Protein AF-A0AAD8YGK0-F1 (afdb_monomer_lite)

pLDDT: mean 74.52, std 18.65, range [34.25, 95.25]

Sequence (185 aa):
MTKRKKHFRHFSLPANAKEDGDISLVTDATDALSSLIENWERATVDCTYADVPRELLETKNKEKLLEKASEFALFDKSTSVVSCKRTNRVVRDYIGVTGKGPLVNLEKKLLKKVCEQVDPDNLDDYFSAVETFSQEMAKANSLSYTAGTADFDSVNNFAKGEASVNEGDSNLEQARRAIEEAIKP

Foldseek 3Di:
DDDDDDDDDDDDDPPDPCLCPLVVLVVVLLVLLVVCLVCVCVLFKDKDQDDDDVVCVDPVNVVVVVVCCVVDPPPPPVPGFIWMATALVSVCQSLCVVVHHSNNCNLVSLVPPVLVVDDPVCNVVSVVLSVLLVVLSVLLNVLSVCLHPPNCRRVDIDGPPDDRPPVPDHSNVVSSVSSVRSSDD

Radius of gyration: 27.08 Å; chains: 1; bounding box: 73×36×100 Å

Organism: NCBI:txid267567

Secondary structure (DSSP, 8-state):
----------------SSSHHHHHHHHHHHHHHHHHHHTHHHHHEEEEEE-S-TTTTSGGGHHHHHHHHHHS-TT-TTTSEEEEEE--HHHHHHTTTTS-STTTTHHHHIIIIIGGGS-GGGHHHHHHHHHHHHHHHHHHHHHHHHHHHT-GGGTS-EETTPPPTTTTT-HHHHHHHHHHHHT--

Structure (mmCIF, N/CA/C/O backbone):
data_AF-A0AAD8YGK0-F1
#
_entry.id   AF-A0AAD8YGK0-F1
#
loop_
_atom_site.group_PDB
_atom_site.id
_atom_site.type_symbol
_atom_site.label_atom_id
_atom_site.label_alt_id
_atom_site.label_comp_id
_atom_site.label_asym_id
_atom_site.label_entity_id
_atom_site.label_seq_id
_atom_site.pdbx_PDB_ins_code
_atom_site.Cartn_x
_atom_site.Cartn_y
_atom_site.Cartn_z
_atom_site.occupancy
_atom_site.B_iso_or_equiv
_atom_site.auth_seq_id
_atom_site.auth_comp_id
_atom_site.auth_asym_id
_atom_site.auth_atom_id
_atom_site.pdbx_PDB_model_num
ATOM 1 N N . MET A 1 1 ? -39.479 -19.078 57.074 1.00 36.69 1 MET A N 1
ATOM 2 C CA . MET A 1 1 ? -38.386 -19.751 57.817 1.00 36.69 1 MET A CA 1
ATOM 3 C C . MET A 1 1 ? -37.680 -20.677 56.822 1.00 36.69 1 MET A C 1
ATOM 5 O O . MET A 1 1 ? -38.376 -21.495 56.262 1.00 36.69 1 MET A O 1
ATOM 9 N N . THR A 1 2 ? -36.400 -20.610 56.439 1.00 38.22 2 THR A N 1
ATOM 10 C CA . THR A 1 2 ? -35.211 -19.975 57.019 1.00 38.22 2 THR A CA 1
ATOM 11 C C . THR A 1 2 ? -34.040 -20.074 56.008 1.00 38.22 2 THR A C 1
ATOM 13 O O . THR A 1 2 ? -33.791 -21.143 55.472 1.00 38.22 2 THR A O 1
ATOM 16 N N . LYS A 1 3 ? -33.304 -18.960 55.849 1.00 39.84 3 LYS A N 1
ATOM 17 C CA . LYS A 1 3 ? -31.870 -18.776 55.495 1.00 39.84 3 LYS A CA 1
ATOM 18 C C . LYS A 1 3 ? -31.303 -19.050 54.080 1.00 39.84 3 LYS A C 1
ATOM 20 O O . LYS A 1 3 ? -31.083 -20.171 53.644 1.00 39.84 3 LYS A O 1
ATOM 25 N N . ARG A 1 4 ? -30.845 -17.923 53.508 1.00 46.34 4 ARG A N 1
ATOM 26 C CA . ARG A 1 4 ? -29.725 -17.707 52.570 1.00 46.34 4 ARG A CA 1
ATOM 27 C C . ARG A 1 4 ? -28.480 -18.556 52.882 1.00 46.34 4 ARG A C 1
ATOM 29 O O . ARG A 1 4 ? -28.053 -18.581 54.035 1.00 46.34 4 ARG A O 1
ATOM 36 N N . LYS A 1 5 ? -27.769 -18.996 51.837 1.00 41.06 5 LYS A N 1
ATOM 37 C CA . LYS A 1 5 ? -26.293 -18.978 51.787 1.00 41.06 5 LYS A CA 1
ATOM 38 C C . LYS A 1 5 ? -25.820 -18.577 50.387 1.00 41.06 5 LYS A C 1
ATOM 40 O O . LYS A 1 5 ? -26.029 -19.292 49.417 1.00 41.06 5 LYS A O 1
ATOM 45 N N . LYS A 1 6 ? -25.197 -17.398 50.322 1.00 49.28 6 LYS A N 1
ATOM 46 C CA . LYS A 1 6 ? -24.384 -16.919 49.202 1.00 49.28 6 LYS A CA 1
ATOM 47 C C . LYS A 1 6 ? -23.149 -17.818 49.100 1.00 49.28 6 LYS A C 1
ATOM 49 O O . LYS A 1 6 ? -22.424 -17.929 50.086 1.00 49.28 6 LYS A O 1
ATOM 54 N N . HIS A 1 7 ? -22.878 -18.378 47.926 1.00 38.91 7 HIS A N 1
ATOM 55 C CA . HIS A 1 7 ? -21.537 -18.827 47.565 1.00 38.91 7 HIS A CA 1
ATOM 56 C C . HIS A 1 7 ? -21.009 -17.937 46.441 1.00 38.91 7 HIS A C 1
ATOM 58 O O . HIS A 1 7 ? -21.181 -18.200 45.261 1.00 38.91 7 HIS A O 1
ATOM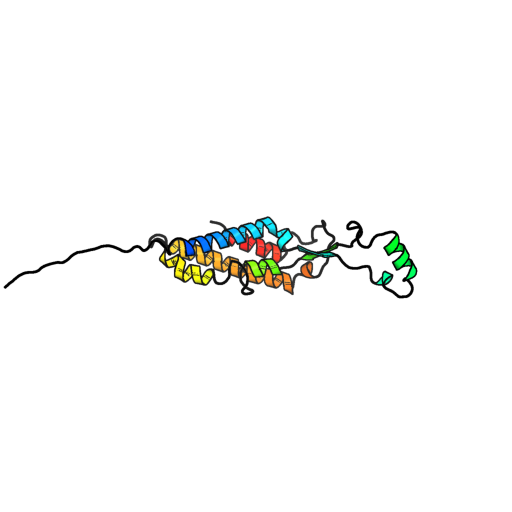 64 N N . PHE A 1 8 ? -20.378 -16.844 46.866 1.00 46.19 8 PHE A N 1
ATOM 65 C CA . PHE A 1 8 ? -19.299 -16.198 46.132 1.00 46.19 8 PHE A CA 1
ATOM 66 C C . PHE A 1 8 ? -18.108 -17.152 46.189 1.00 46.19 8 PHE A C 1
ATOM 68 O O . PHE A 1 8 ? -17.642 -17.399 47.303 1.00 46.19 8 PHE A O 1
ATOM 75 N N . ARG A 1 9 ? -17.625 -17.673 45.055 1.00 38.28 9 ARG A N 1
ATOM 76 C CA . ARG A 1 9 ? -16.231 -18.118 44.898 1.00 38.28 9 ARG A CA 1
ATOM 77 C C . ARG A 1 9 ? -15.779 -18.077 43.435 1.00 38.28 9 ARG A C 1
ATOM 79 O O . ARG A 1 9 ? -16.406 -18.672 42.571 1.00 38.28 9 ARG A O 1
ATOM 86 N N . HIS A 1 10 ? -14.627 -17.427 43.283 1.00 34.25 10 HIS A N 1
ATOM 87 C CA . HIS A 1 10 ? -13.626 -17.516 42.222 1.00 34.25 10 HIS A CA 1
ATOM 88 C C . HIS A 1 10 ? -13.890 -16.829 40.879 1.00 34.25 10 HIS A C 1
ATOM 90 O O . HIS A 1 10 ? -14.199 -17.443 39.867 1.00 34.25 10 HIS A O 1
ATOM 96 N N . PHE A 1 11 ? -13.574 -15.528 40.892 1.00 48.16 11 PHE A N 1
ATOM 97 C CA . PHE A 1 11 ? -12.623 -14.922 39.955 1.00 48.16 11 PHE A CA 1
ATOM 98 C C . PHE A 1 11 ? -11.533 -15.931 39.547 1.00 48.16 11 PHE A C 1
ATOM 100 O O . PHE A 1 11 ? -10.724 -16.342 40.382 1.00 48.16 11 PHE A O 1
ATOM 107 N N . SER A 1 12 ? -11.532 -16.328 38.279 1.00 42.41 12 SER A N 1
ATOM 108 C CA . SER A 1 12 ? -10.333 -16.723 37.541 1.00 42.41 12 SER A CA 1
ATOM 109 C C . SER A 1 12 ? -10.687 -16.756 36.055 1.00 42.41 12 SER A C 1
ATOM 111 O O . SER A 1 12 ? -11.228 -17.736 35.551 1.00 42.41 12 SER A O 1
ATOM 113 N N . LEU A 1 13 ? -10.424 -15.649 35.365 1.00 37.34 13 LEU A N 1
ATOM 114 C CA . LEU A 1 13 ? -10.230 -15.657 33.921 1.00 37.34 13 LEU A CA 1
ATOM 115 C C . LEU A 1 13 ? -8.729 -15.468 33.695 1.00 37.34 13 LEU A C 1
ATOM 117 O O . LEU A 1 13 ? -8.222 -14.390 34.002 1.00 37.34 13 LEU A O 1
ATOM 121 N N . PRO A 1 14 ? -7.992 -16.460 33.170 1.00 44.72 14 PRO A N 1
ATOM 122 C CA . PRO A 1 14 ? -6.763 -16.178 32.458 1.00 44.72 14 PRO A CA 1
ATOM 123 C C . PRO A 1 14 ? -7.168 -15.784 31.033 1.00 44.72 14 PRO A C 1
ATOM 125 O O . PRO A 1 14 ? -7.153 -16.600 30.115 1.00 44.72 14 PRO A O 1
ATOM 128 N N . ALA A 1 15 ? -7.610 -14.541 30.863 1.00 44.06 15 ALA A N 1
ATOM 129 C CA . ALA A 1 15 ? -7.837 -13.936 29.557 1.00 44.06 15 ALA A CA 1
ATOM 130 C C . ALA A 1 15 ? -6.694 -12.954 29.304 1.00 44.06 15 AL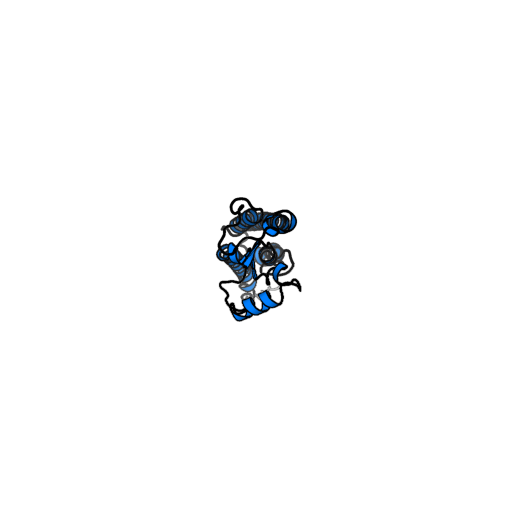A A C 1
ATOM 132 O O . ALA A 1 15 ? -6.871 -11.764 29.459 1.00 44.06 15 ALA A O 1
ATOM 133 N N . ASN A 1 16 ? -5.487 -13.459 29.046 1.00 44.75 16 ASN A N 1
ATOM 134 C CA . ASN A 1 16 ? -4.352 -12.596 28.695 1.00 44.75 16 ASN A CA 1
ATOM 135 C C . ASN A 1 16 ? -3.361 -13.312 27.757 1.00 44.75 16 ASN A C 1
ATOM 137 O O . ASN A 1 16 ? -2.151 -13.240 27.900 1.00 44.75 16 ASN A O 1
ATOM 141 N N . ALA A 1 17 ? -3.883 -14.127 26.836 1.00 41.19 17 ALA A N 1
ATOM 142 C CA . ALA A 1 17 ? -3.061 -14.842 25.849 1.00 41.19 17 ALA A CA 1
ATOM 143 C C . ALA A 1 17 ? -3.538 -14.639 24.400 1.00 41.19 17 ALA A C 1
ATOM 145 O O . ALA A 1 17 ? -2.953 -15.189 23.473 1.00 41.19 17 ALA A O 1
ATOM 146 N N . LYS A 1 18 ? -4.613 -13.865 24.198 1.00 46.22 18 LYS A N 1
ATOM 147 C CA . LYS A 1 18 ? -5.102 -13.437 22.875 1.00 46.22 18 LYS A CA 1
ATOM 148 C C . LYS A 1 18 ? -4.997 -11.923 22.654 1.00 46.22 18 LYS A C 1
ATOM 150 O O . LYS A 1 18 ? -5.264 -11.486 21.544 1.00 46.22 18 LYS A O 1
ATOM 155 N N . GLU A 1 19 ? -4.626 -11.168 23.688 1.00 51.81 19 GLU A N 1
ATOM 156 C CA . GLU A 1 19 ? -4.678 -9.698 23.717 1.00 51.81 19 GLU A CA 1
ATOM 157 C C . GLU A 1 19 ? -3.573 -9.051 22.861 1.00 51.81 19 GLU A C 1
ATOM 159 O O . GLU A 1 19 ? -3.837 -8.072 22.178 1.00 51.81 19 GLU A O 1
ATOM 164 N N . ASP A 1 20 ? -2.381 -9.651 22.764 1.00 56.03 20 ASP A N 1
ATOM 165 C CA . ASP A 1 20 ? -1.281 -9.074 21.966 1.00 56.03 20 ASP A CA 1
ATOM 166 C C . ASP A 1 20 ? -1.444 -9.247 20.447 1.00 56.03 20 ASP A C 1
ATOM 168 O O . ASP A 1 20 ? -0.985 -8.421 19.664 1.00 56.03 20 ASP A O 1
ATOM 172 N N . GLY A 1 21 ? -2.089 -10.330 20.004 1.00 64.56 21 GLY A N 1
ATOM 173 C CA . GLY A 1 21 ? -1.990 -10.770 18.609 1.00 64.56 21 GLY A CA 1
ATOM 174 C C . GLY A 1 21 ? -2.761 -9.917 17.600 1.00 64.56 21 GLY A C 1
ATOM 175 O O . GLY A 1 21 ? -2.424 -9.926 16.422 1.00 64.56 21 GLY A O 1
ATOM 176 N N . ASP A 1 22 ? -3.816 -9.216 18.021 1.00 77.31 22 ASP A N 1
ATOM 177 C CA . ASP A 1 22 ? -4.617 -8.383 17.113 1.00 77.31 22 ASP A CA 1
ATOM 178 C C . ASP A 1 22 ? -4.092 -6.939 17.044 1.00 77.31 22 ASP A C 1
ATOM 180 O O . ASP A 1 22 ? -4.135 -6.341 15.970 1.00 77.31 22 ASP A O 1
ATOM 184 N N . ILE A 1 23 ? -3.535 -6.408 18.138 1.00 79.88 23 ILE A N 1
ATOM 185 C CA . ILE A 1 23 ? -2.845 -5.109 18.144 1.00 79.88 23 ILE A CA 1
ATOM 186 C C . ILE A 1 23 ? -1.511 -5.225 17.405 1.00 79.88 23 ILE A C 1
ATOM 188 O O . ILE A 1 23 ? -1.217 -4.384 16.559 1.00 79.88 23 ILE A O 1
ATOM 192 N N . SER A 1 24 ? -0.754 -6.308 17.628 1.00 84.31 24 SER A N 1
ATOM 193 C CA . SER A 1 24 ? 0.491 -6.556 16.894 1.00 84.31 24 SER A CA 1
ATOM 194 C C . SER A 1 24 ? 0.258 -6.603 15.384 1.00 84.31 24 SER A C 1
ATOM 196 O O . SER A 1 24 ? 1.066 -6.081 14.634 1.00 84.31 24 SER A O 1
ATOM 198 N N . LEU A 1 25 ? -0.879 -7.141 14.925 1.00 84.25 25 LEU A N 1
ATOM 199 C CA . LEU A 1 25 ? -1.244 -7.149 13.504 1.00 84.25 25 LEU A CA 1
ATOM 200 C C . LEU A 1 25 ? -1.444 -5.746 12.917 1.00 84.25 25 LEU A C 1
ATOM 202 O O . LEU A 1 25 ? -1.180 -5.549 11.732 1.00 84.25 25 LEU A O 1
ATOM 206 N N . VAL A 1 26 ? -1.960 -4.798 13.704 1.00 84.38 26 VAL A N 1
ATOM 207 C CA . VAL A 1 26 ? -2.114 -3.403 13.267 1.00 84.38 26 VAL A CA 1
ATOM 208 C C . VAL A 1 26 ? -0.748 -2.734 13.214 1.00 84.38 26 VAL A C 1
ATOM 210 O O . VAL A 1 26 ? -0.428 -2.114 12.206 1.00 84.38 26 VAL A O 1
ATOM 213 N N . THR A 1 27 ? 0.078 -2.933 14.243 1.00 87.06 27 THR A N 1
ATOM 214 C CA . THR A 1 27 ? 1.457 -2.432 14.278 1.00 87.06 27 THR A CA 1
ATOM 215 C C . THR A 1 27 ? 2.271 -2.965 13.100 1.00 87.06 27 THR A C 1
ATOM 217 O O . THR A 1 27 ? 2.829 -2.176 12.347 1.00 87.06 27 THR A O 1
ATOM 220 N N . ASP A 1 28 ? 2.236 -4.277 12.851 1.00 89.44 28 ASP A N 1
ATOM 221 C CA . ASP A 1 28 ? 2.917 -4.924 11.725 1.00 89.44 28 ASP A CA 1
ATOM 222 C C . ASP A 1 28 ? 2.456 -4.350 10.374 1.00 89.44 28 ASP A C 1
ATOM 224 O O . ASP A 1 28 ? 3.249 -4.199 9.442 1.00 89.44 28 ASP A O 1
ATOM 228 N N . ALA A 1 29 ? 1.163 -4.034 10.240 1.00 89.38 29 ALA A N 1
ATOM 229 C CA . ALA A 1 29 ? 0.626 -3.435 9.024 1.00 89.38 29 ALA A CA 1
ATOM 230 C C . ALA A 1 29 ? 1.114 -1.991 8.832 1.00 89.38 29 ALA A C 1
ATOM 232 O O . ALA A 1 29 ? 1.510 -1.630 7.722 1.00 89.38 29 ALA A O 1
ATOM 233 N N . THR A 1 30 ? 1.133 -1.187 9.895 1.00 89.62 30 THR A N 1
ATOM 234 C CA . THR A 1 30 ? 1.663 0.183 9.874 1.00 89.62 30 THR A CA 1
ATOM 235 C C . THR A 1 30 ? 3.166 0.201 9.596 1.00 89.62 30 THR A C 1
ATOM 237 O O . THR A 1 30 ? 3.631 0.999 8.780 1.00 89.62 30 THR A O 1
ATOM 240 N N . ASP A 1 31 ? 3.926 -0.722 10.183 1.00 92.50 31 ASP A N 1
ATOM 241 C CA . ASP A 1 31 ? 5.362 -0.883 9.935 1.00 92.50 31 ASP A CA 1
ATOM 242 C C . ASP A 1 31 ? 5.631 -1.304 8.487 1.00 92.50 31 ASP A C 1
ATOM 244 O O . ASP A 1 31 ? 6.561 -0.809 7.840 1.00 92.50 31 ASP A O 1
ATOM 248 N N . ALA A 1 32 ? 4.788 -2.179 7.932 1.00 93.06 32 ALA A N 1
ATOM 249 C CA . ALA A 1 32 ? 4.884 -2.573 6.534 1.00 93.06 32 ALA A CA 1
ATOM 250 C C . ALA A 1 32 ? 4.574 -1.408 5.580 1.00 93.06 32 ALA A C 1
ATOM 252 O O . ALA A 1 32 ? 5.253 -1.268 4.560 1.00 93.06 32 ALA A O 1
ATOM 253 N N . LEU A 1 33 ? 3.591 -0.559 5.896 1.00 92.88 33 LEU A N 1
ATOM 254 C CA . LEU A 1 33 ? 3.313 0.653 5.120 1.00 92.88 33 LEU A CA 1
ATOM 255 C C . LEU A 1 33 ? 4.450 1.671 5.232 1.00 92.88 33 LEU A C 1
ATOM 257 O O . LEU A 1 33 ? 4.894 2.182 4.209 1.00 92.88 33 LEU A O 1
ATOM 261 N N . SER A 1 34 ? 4.988 1.900 6.429 1.00 93.69 34 SER A N 1
ATOM 262 C CA . SER A 1 34 ? 6.162 2.761 6.629 1.00 93.69 34 SER A CA 1
ATOM 263 C C . SER A 1 34 ? 7.357 2.260 5.812 1.00 93.69 34 SER A C 1
ATOM 265 O O . SER A 1 34 ? 7.960 3.016 5.054 1.00 93.69 34 SER A O 1
ATOM 267 N N . SER A 1 35 ? 7.616 0.949 5.850 1.00 93.69 35 SER A N 1
ATOM 268 C CA . SER A 1 35 ? 8.665 0.308 5.048 1.00 93.69 35 SER A CA 1
ATOM 269 C C . SER A 1 35 ? 8.443 0.484 3.542 1.00 93.69 35 SER A C 1
ATOM 271 O O . SER A 1 35 ? 9.409 0.647 2.793 1.00 93.69 35 SER A O 1
ATOM 273 N N . LEU A 1 36 ? 7.187 0.447 3.075 1.00 92.69 36 LEU A N 1
ATOM 274 C CA . LEU A 1 36 ? 6.844 0.718 1.678 1.00 92.69 36 LEU A CA 1
ATOM 275 C C . LEU A 1 36 ? 7.178 2.165 1.296 1.00 92.69 36 LEU A C 1
ATOM 277 O O . LEU A 1 36 ? 7.755 2.376 0.233 1.00 92.69 36 LEU A O 1
ATOM 281 N N . ILE A 1 37 ? 6.839 3.137 2.146 1.00 93.56 37 ILE A N 1
ATOM 282 C CA . ILE A 1 37 ? 7.120 4.561 1.911 1.00 93.56 37 ILE A CA 1
ATOM 283 C C . ILE A 1 37 ? 8.628 4.835 1.895 1.00 93.56 37 ILE A C 1
ATOM 285 O O . ILE A 1 37 ? 9.127 5.499 0.987 1.00 93.56 37 ILE A O 1
ATOM 289 N N . GLU A 1 38 ? 9.381 4.272 2.839 1.00 92.94 38 GLU A N 1
ATOM 290 C CA . GLU A 1 38 ? 10.842 4.414 2.891 1.00 92.94 38 GLU A CA 1
ATOM 291 C C . GLU A 1 38 ? 11.539 3.817 1.661 1.00 92.94 38 GLU A C 1
ATOM 293 O O . GLU A 1 38 ? 12.584 4.301 1.227 1.00 92.94 38 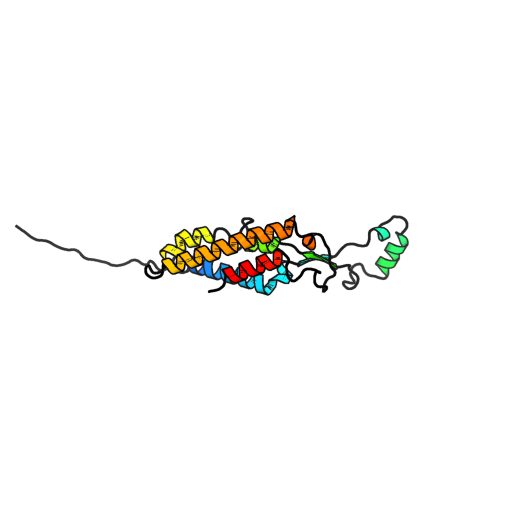GLU A O 1
ATOM 298 N N . ASN A 1 39 ? 10.950 2.773 1.072 1.00 91.62 39 ASN A N 1
ATOM 299 C CA . ASN A 1 39 ? 11.493 2.061 -0.084 1.00 91.62 39 ASN A CA 1
ATOM 300 C C . ASN A 1 39 ? 10.686 2.313 -1.365 1.00 91.62 39 ASN A C 1
ATOM 302 O O . ASN A 1 39 ? 10.725 1.491 -2.286 1.00 91.62 39 ASN A O 1
ATOM 306 N N . TRP A 1 40 ? 9.974 3.440 -1.436 1.00 89.88 40 TRP A N 1
ATOM 307 C CA . TRP A 1 40 ? 8.979 3.712 -2.473 1.00 89.88 40 TRP A CA 1
ATOM 308 C C . TRP A 1 40 ? 9.524 3.571 -3.895 1.00 89.88 40 TRP A C 1
ATOM 310 O O . TRP A 1 40 ? 8.969 2.824 -4.700 1.00 89.88 40 TRP A O 1
ATOM 320 N N . GLU A 1 41 ? 10.660 4.206 -4.190 1.00 86.06 41 GLU A N 1
ATOM 321 C CA . GLU A 1 41 ? 11.320 4.129 -5.502 1.00 86.06 41 GLU A CA 1
ATOM 322 C C . GLU A 1 41 ? 11.645 2.683 -5.886 1.00 86.06 41 GLU A C 1
ATOM 324 O O . GLU A 1 41 ? 11.346 2.217 -6.981 1.00 86.06 41 GLU A O 1
ATOM 329 N N . ARG A 1 42 ? 12.185 1.901 -4.948 1.00 85.69 42 ARG A N 1
ATOM 330 C CA . ARG A 1 42 ? 12.509 0.495 -5.204 1.00 85.69 42 ARG A CA 1
ATOM 331 C C . ARG A 1 42 ? 11.258 -0.366 -5.396 1.00 85.69 42 ARG A C 1
ATOM 333 O O . ARG A 1 42 ? 11.302 -1.336 -6.147 1.00 85.69 42 ARG A O 1
ATOM 340 N N . ALA A 1 43 ? 10.171 -0.051 -4.697 1.00 87.19 43 ALA A N 1
ATOM 341 C CA . ALA A 1 43 ? 8.908 -0.775 -4.802 1.00 87.19 43 ALA A CA 1
ATOM 342 C C . ALA A 1 43 ? 8.147 -0.446 -6.097 1.00 87.19 43 ALA A C 1
ATOM 344 O O . ALA A 1 43 ? 7.376 -1.274 -6.586 1.00 87.19 43 ALA A O 1
ATOM 345 N N . THR A 1 44 ? 8.363 0.747 -6.649 1.00 87.94 44 THR A N 1
ATOM 346 C CA . THR A 1 44 ? 7.620 1.266 -7.802 1.00 87.94 44 THR A CA 1
ATOM 347 C C . THR A 1 44 ? 8.415 1.276 -9.099 1.00 87.94 44 THR A C 1
ATOM 349 O O . THR A 1 44 ? 7.814 1.468 -10.150 1.00 87.94 44 THR A O 1
ATOM 352 N N . VAL A 1 45 ? 9.723 1.016 -9.077 1.00 86.00 45 VAL A N 1
ATOM 353 C CA . VAL A 1 45 ? 10.560 0.950 -10.281 1.00 86.00 45 VAL A CA 1
ATOM 354 C C . VAL A 1 45 ? 10.957 -0.492 -10.589 1.00 86.00 45 VAL A C 1
ATOM 356 O O . VAL A 1 45 ? 11.666 -1.147 -9.828 1.00 86.00 45 VAL A O 1
ATOM 359 N N . ASP A 1 46 ? 10.527 -0.977 -11.752 1.00 82.69 46 ASP A N 1
ATOM 360 C CA . ASP A 1 46 ? 10.896 -2.284 -12.294 1.00 82.69 46 ASP A CA 1
ATOM 361 C C . ASP A 1 46 ? 11.892 -2.099 -13.442 1.00 82.69 46 ASP A C 1
ATOM 363 O O . ASP A 1 46 ? 11.544 -1.596 -14.513 1.00 82.69 46 ASP A O 1
ATOM 367 N N . CYS A 1 47 ? 13.149 -2.473 -13.204 1.00 79.81 47 CYS A N 1
ATOM 368 C CA . CYS A 1 47 ? 14.218 -2.379 -14.191 1.00 79.81 47 CYS A CA 1
ATOM 369 C C . CYS A 1 47 ? 14.464 -3.729 -14.855 1.00 79.81 47 CYS A C 1
ATOM 371 O O . CYS A 1 47 ? 14.963 -4.671 -14.239 1.00 79.81 47 CYS A O 1
ATOM 373 N N . THR A 1 48 ? 14.185 -3.781 -16.150 1.00 73.38 48 THR A N 1
ATOM 374 C CA . THR A 1 48 ? 14.537 -4.906 -17.010 1.00 73.38 48 THR A CA 1
ATOM 375 C C . THR A 1 48 ? 15.874 -4.641 -17.687 1.00 73.38 48 THR A C 1
ATOM 377 O O . THR A 1 48 ? 16.132 -3.557 -18.209 1.00 73.38 48 THR A O 1
ATOM 380 N N . TYR A 1 49 ? 16.747 -5.639 -17.675 1.00 67.06 49 TYR A N 1
ATOM 381 C CA . TYR A 1 49 ? 17.948 -5.631 -18.499 1.00 67.06 49 TYR A CA 1
ATOM 382 C C . TYR A 1 49 ? 17.503 -6.059 -19.893 1.00 67.06 49 TYR A C 1
ATOM 384 O O . TYR A 1 49 ? 17.175 -7.226 -20.098 1.00 67.06 49 TYR A O 1
ATOM 392 N N . ALA A 1 50 ? 17.370 -5.099 -20.808 1.00 58.56 50 ALA A N 1
ATOM 393 C CA . ALA A 1 50 ? 16.913 -5.396 -22.152 1.00 58.56 50 ALA A CA 1
ATOM 394 C C . ALA A 1 50 ? 18.020 -6.126 -22.917 1.00 58.56 50 ALA A C 1
ATOM 396 O O . ALA A 1 50 ? 19.159 -5.660 -23.009 1.00 58.56 50 ALA A O 1
ATOM 397 N N . ASP A 1 51 ? 17.636 -7.283 -23.451 1.00 52.91 51 ASP A N 1
ATOM 398 C CA . ASP A 1 51 ? 18.382 -8.063 -24.422 1.00 52.91 51 ASP A CA 1
ATOM 399 C C . ASP A 1 51 ? 18.772 -7.231 -25.650 1.00 52.91 51 ASP A C 1
ATOM 401 O O . ASP A 1 51 ? 18.115 -6.265 -26.043 1.00 52.91 51 ASP A O 1
ATOM 405 N N . VAL A 1 52 ? 19.872 -7.677 -26.246 1.00 52.81 52 VAL A N 1
ATOM 406 C CA . VAL A 1 52 ? 20.570 -7.151 -27.418 1.00 52.81 52 VAL A CA 1
ATOM 407 C C . VAL A 1 52 ? 19.627 -6.505 -28.463 1.00 52.81 52 VAL A C 1
ATOM 409 O O . VAL A 1 52 ? 18.672 -7.150 -28.902 1.00 52.81 52 VAL A O 1
ATOM 412 N N . PRO A 1 53 ? 19.912 -5.267 -28.928 1.00 54.47 53 PRO A N 1
ATOM 413 C CA . PRO A 1 53 ? 19.139 -4.571 -29.959 1.00 54.47 53 PRO A CA 1
ATOM 414 C C . PRO A 1 53 ? 18.757 -5.455 -31.154 1.00 54.47 53 PRO A C 1
ATOM 416 O O . PRO A 1 53 ? 19.591 -6.169 -31.712 1.00 54.47 53 PRO A O 1
ATOM 419 N N . ARG A 1 54 ? 17.498 -5.368 -31.598 1.00 52.69 54 ARG A N 1
ATOM 420 C CA . ARG A 1 54 ? 16.924 -6.221 -32.658 1.00 52.69 54 ARG A CA 1
ATOM 421 C C . ARG A 1 54 ? 17.669 -6.135 -33.996 1.00 52.69 54 ARG A C 1
ATOM 423 O O . ARG A 1 54 ? 17.727 -7.130 -34.707 1.00 52.69 54 ARG A O 1
ATOM 430 N N . GLU A 1 55 ? 18.281 -4.989 -34.293 1.00 55.97 55 GLU A N 1
ATOM 431 C CA . GLU A 1 55 ? 19.145 -4.769 -35.466 1.00 55.97 55 GLU A CA 1
ATOM 432 C C . GLU A 1 55 ? 20.395 -5.658 -35.458 1.00 55.97 55 GLU A C 1
ATOM 434 O O . GLU A 1 55 ? 20.882 -6.074 -36.511 1.00 55.97 55 GLU A O 1
ATOM 439 N N . LEU A 1 56 ? 20.915 -5.982 -34.270 1.00 52.94 56 LEU A N 1
ATOM 440 C CA . LEU A 1 56 ? 22.023 -6.917 -34.129 1.00 52.94 56 LEU A CA 1
ATOM 441 C C . LEU A 1 56 ? 21.535 -8.351 -34.372 1.00 52.94 56 LEU A C 1
ATOM 443 O O . LEU A 1 56 ? 22.232 -9.102 -35.035 1.00 52.94 56 LEU A O 1
ATOM 447 N N . LEU A 1 57 ? 20.313 -8.707 -33.958 1.00 53.88 57 LEU A N 1
ATOM 448 C CA . LEU A 1 57 ? 19.700 -10.035 -34.154 1.00 53.88 57 LEU A CA 1
ATOM 449 C C . LEU A 1 57 ? 19.299 -10.356 -35.613 1.00 53.88 57 LEU A C 1
ATOM 451 O O . LEU A 1 57 ? 18.841 -11.467 -35.894 1.00 53.88 57 LEU A O 1
ATOM 455 N N . GLU A 1 58 ? 19.473 -9.427 -36.556 1.00 62.75 58 GLU A N 1
ATOM 456 C CA . GLU A 1 58 ? 19.226 -9.671 -37.979 1.00 62.75 58 GLU A CA 1
ATOM 457 C C . GLU A 1 58 ? 20.315 -10.555 -38.608 1.00 62.75 58 GLU A C 1
ATOM 459 O O . GLU A 1 58 ? 21.514 -10.363 -38.406 1.00 62.75 58 GLU A O 1
ATOM 464 N N . THR A 1 59 ? 19.916 -11.511 -39.455 1.00 57.09 59 THR A N 1
ATOM 465 C CA . THR A 1 59 ? 20.802 -12.553 -40.019 1.00 57.09 59 THR A CA 1
ATOM 466 C C . THR A 1 59 ? 21.999 -11.994 -40.801 1.00 57.09 59 THR A C 1
ATOM 468 O O . THR A 1 59 ? 23.019 -12.666 -40.931 1.00 57.09 59 THR A O 1
ATOM 471 N N . LYS A 1 60 ? 21.890 -10.753 -41.294 1.00 65.19 60 LYS A N 1
ATOM 472 C CA . LYS A 1 60 ? 22.934 -10.033 -42.040 1.00 65.19 60 LYS A CA 1
ATOM 473 C C . LYS A 1 60 ? 24.055 -9.483 -41.148 1.00 65.19 60 LYS A C 1
ATOM 475 O O . LYS A 1 60 ? 25.131 -9.195 -41.655 1.00 65.19 60 LYS A O 1
ATOM 480 N N . ASN A 1 61 ? 23.820 -9.367 -39.841 1.00 60.19 61 ASN A N 1
ATOM 481 C CA . ASN A 1 61 ? 24.760 -8.815 -38.863 1.00 60.19 61 ASN A CA 1
ATOM 482 C C . ASN A 1 61 ? 25.371 -9.894 -37.954 1.00 60.19 61 ASN A C 1
ATOM 484 O O . ASN A 1 61 ? 26.033 -9.562 -36.975 1.00 60.19 61 ASN A O 1
ATOM 488 N N . LYS A 1 62 ? 25.191 -11.183 -38.284 1.00 60.16 62 LYS A N 1
ATOM 489 C CA . LYS A 1 62 ? 25.637 -12.327 -37.471 1.00 60.16 62 LYS A CA 1
ATOM 490 C C . LYS A 1 62 ? 27.137 -12.300 -37.145 1.00 60.16 62 LYS A C 1
ATOM 492 O O . LYS A 1 62 ? 27.516 -12.640 -36.031 1.00 60.16 62 LYS A O 1
ATOM 497 N N . GLU A 1 63 ? 27.978 -11.870 -38.084 1.00 63.81 63 GLU A N 1
ATOM 498 C CA . GLU A 1 63 ? 29.425 -11.737 -37.857 1.00 63.81 63 GLU A CA 1
ATOM 499 C C . GLU A 1 63 ? 29.749 -10.575 -36.913 1.00 63.81 63 GLU A C 1
ATOM 501 O O . GLU A 1 63 ? 30.491 -10.772 -35.959 1.00 63.81 63 GLU A O 1
ATOM 506 N N . LYS A 1 64 ? 29.094 -9.417 -37.075 1.00 61.81 64 LYS A N 1
ATOM 507 C CA . LYS A 1 64 ? 29.219 -8.277 -36.147 1.00 61.81 64 LYS A CA 1
ATOM 508 C C . LYS A 1 64 ? 28.680 -8.595 -34.751 1.00 61.81 64 LYS A C 1
ATOM 510 O O . LYS A 1 64 ? 29.198 -8.085 -33.766 1.00 61.81 64 LYS A O 1
ATOM 515 N N . LEU A 1 65 ? 27.644 -9.430 -34.660 1.00 57.31 65 LEU A N 1
ATOM 516 C CA . LEU A 1 65 ? 27.111 -9.958 -33.405 1.00 57.31 65 LEU A CA 1
ATOM 517 C C . LEU A 1 65 ? 28.134 -10.830 -32.685 1.00 57.31 65 LEU A C 1
ATOM 519 O O . LEU A 1 65 ? 28.315 -10.671 -31.487 1.00 57.31 65 LEU A O 1
ATOM 523 N N . LEU A 1 66 ? 28.770 -11.760 -33.401 1.00 60.09 66 LEU A N 1
ATOM 524 C CA . LEU A 1 66 ? 29.760 -12.675 -32.835 1.00 60.09 66 LEU A CA 1
ATOM 525 C C . LEU A 1 66 ? 31.051 -11.941 -32.463 1.00 60.09 66 LEU A C 1
ATOM 527 O O . LEU A 1 66 ? 31.597 -12.197 -31.397 1.00 60.09 66 LEU A O 1
ATOM 531 N N . GLU A 1 67 ? 31.485 -10.992 -33.290 1.00 60.25 67 GLU A N 1
ATOM 532 C CA . GLU A 1 67 ? 32.635 -10.125 -33.029 1.00 60.25 67 GLU A CA 1
ATOM 533 C C . GLU A 1 67 ? 32.383 -9.257 -31.788 1.00 60.25 67 GLU A C 1
ATOM 535 O O . GLU A 1 67 ? 33.144 -9.336 -30.823 1.00 60.25 67 GLU A O 1
ATOM 540 N N . LYS A 1 68 ? 31.240 -8.556 -31.721 1.00 55.97 68 LYS A N 1
ATOM 541 C CA . LYS A 1 68 ? 30.875 -7.761 -30.541 1.00 55.97 68 LYS A CA 1
ATOM 542 C C . LYS A 1 68 ? 30.557 -8.594 -29.305 1.00 55.97 68 LYS A C 1
ATOM 544 O O . LYS A 1 68 ? 30.856 -8.128 -28.221 1.00 55.97 68 LYS A O 1
ATOM 549 N N . ALA A 1 69 ? 30.011 -9.802 -29.433 1.00 53.88 69 ALA A N 1
ATOM 550 C CA . ALA A 1 69 ? 29.816 -10.713 -28.301 1.00 53.88 69 ALA A CA 1
ATOM 551 C C . ALA A 1 69 ? 31.132 -11.345 -27.806 1.00 53.88 69 AL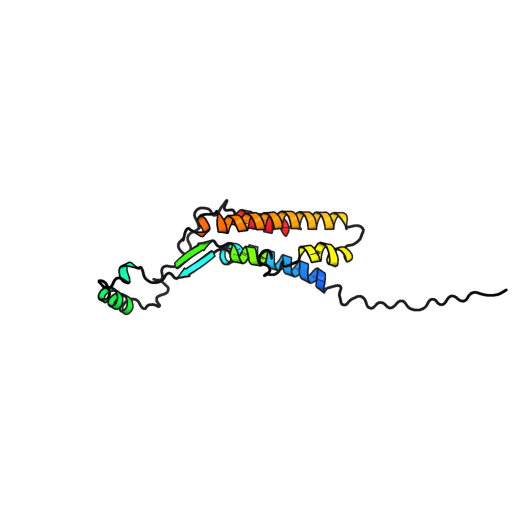A A C 1
ATOM 553 O O . ALA A 1 69 ? 31.188 -11.837 -26.678 1.00 53.88 69 ALA A O 1
ATOM 554 N N . SER A 1 70 ? 32.175 -11.360 -28.648 1.00 52.59 70 SER A N 1
ATOM 555 C CA . SER A 1 70 ? 33.514 -11.847 -28.297 1.00 52.59 70 SER A CA 1
ATOM 556 C C . SER A 1 70 ? 34.418 -10.757 -27.707 1.00 52.59 70 SER A C 1
ATOM 558 O O . SER A 1 70 ? 35.185 -11.058 -26.796 1.00 52.59 70 SER A O 1
ATOM 560 N N . GLU A 1 71 ? 34.296 -9.501 -28.162 1.00 51.56 71 GLU A N 1
ATOM 561 C CA . GLU A 1 71 ? 34.987 -8.336 -27.579 1.00 51.56 71 GLU A CA 1
ATOM 562 C C . GLU A 1 71 ? 34.277 -7.796 -26.332 1.00 51.56 71 GLU A C 1
ATOM 564 O O . GLU A 1 71 ? 34.924 -7.458 -25.343 1.00 51.56 71 GLU A O 1
ATOM 569 N N . PHE A 1 72 ? 32.945 -7.748 -26.354 1.00 44.84 72 PHE A N 1
ATOM 570 C CA . PHE A 1 72 ? 32.113 -7.426 -25.206 1.00 44.84 72 PHE A CA 1
ATOM 571 C C . PHE A 1 72 ? 31.447 -8.710 -24.757 1.00 44.84 72 PHE A C 1
ATOM 573 O O . PHE A 1 72 ? 30.429 -9.137 -25.305 1.00 44.84 72 PHE A O 1
ATOM 580 N N . ALA A 1 73 ? 32.039 -9.331 -23.741 1.00 43.03 73 ALA A N 1
ATOM 581 C CA . ALA A 1 73 ? 31.374 -10.357 -22.967 1.00 43.03 73 ALA A CA 1
ATOM 582 C C . ALA A 1 73 ? 29.903 -9.966 -22.774 1.00 43.03 73 ALA A C 1
ATOM 584 O O . ALA A 1 73 ? 29.613 -8.872 -22.285 1.00 43.03 73 ALA A O 1
ATOM 585 N N . LEU A 1 74 ? 28.987 -10.891 -23.063 1.00 46.00 74 LEU A N 1
ATOM 586 C CA . LEU A 1 74 ? 27.559 -10.859 -22.709 1.00 46.00 74 LEU A CA 1
ATOM 587 C C . LEU A 1 74 ? 27.284 -10.601 -21.194 1.00 46.00 74 LEU A C 1
ATOM 589 O O . LEU A 1 74 ? 26.164 -10.764 -20.721 1.00 46.00 74 LEU A O 1
ATOM 593 N N . PHE A 1 75 ? 28.314 -10.239 -20.424 1.00 47.50 75 PHE A N 1
ATOM 594 C CA . PHE A 1 75 ? 28.395 -10.069 -18.982 1.00 47.50 75 PHE A CA 1
ATOM 595 C C . PHE A 1 75 ? 29.137 -8.796 -18.549 1.00 47.50 75 PHE A C 1
ATOM 597 O O . PHE A 1 75 ? 29.364 -8.628 -17.349 1.00 47.50 75 PHE A O 1
ATOM 604 N N . ASP A 1 76 ? 29.499 -7.882 -19.456 1.00 44.78 76 ASP A N 1
ATOM 605 C CA . ASP A 1 76 ? 29.857 -6.539 -19.006 1.00 44.78 76 ASP A CA 1
ATOM 606 C C . ASP A 1 76 ? 28.571 -5.790 -18.629 1.00 44.78 76 ASP A C 1
ATOM 608 O O . ASP A 1 76 ? 27.903 -5.175 -19.463 1.00 44.78 76 ASP A O 1
ATOM 612 N N . LYS A 1 77 ? 28.201 -5.871 -17.343 1.00 49.59 77 LYS A N 1
ATOM 613 C CA . LYS A 1 77 ? 27.043 -5.185 -16.737 1.00 49.59 77 LYS A CA 1
ATOM 614 C C . LYS A 1 77 ? 27.046 -3.663 -16.959 1.00 49.59 77 LYS A C 1
ATOM 616 O O . LYS A 1 77 ? 26.056 -3.019 -16.622 1.00 49.59 77 LYS A O 1
ATOM 621 N N . SER A 1 78 ? 28.133 -3.087 -17.478 1.00 49.59 78 SER A N 1
ATOM 622 C CA . SER A 1 78 ? 28.211 -1.679 -17.874 1.00 49.59 78 SER A CA 1
ATOM 623 C C . SER A 1 78 ? 27.628 -1.385 -19.266 1.00 49.59 78 SER A C 1
ATOM 625 O O . SER A 1 78 ? 27.304 -0.235 -19.547 1.00 49.59 78 SER A O 1
ATOM 627 N N . THR A 1 79 ? 27.442 -2.402 -20.119 1.00 48.16 79 THR A N 1
ATOM 628 C CA . THR A 1 79 ? 26.931 -2.255 -21.501 1.00 48.16 79 THR A CA 1
ATOM 629 C C . THR A 1 79 ? 25.501 -2.755 -21.701 1.00 48.16 79 THR A C 1
ATOM 631 O O . THR A 1 79 ? 24.902 -2.519 -22.750 1.00 48.16 79 THR A O 1
ATOM 634 N N . SER A 1 80 ? 24.916 -3.417 -20.699 1.00 54.69 80 SER A N 1
ATOM 635 C CA . SER A 1 80 ? 23.507 -3.807 -20.734 1.00 54.69 80 SER A CA 1
ATOM 636 C C . SER A 1 80 ? 22.614 -2.566 -20.710 1.00 54.69 80 SER A C 1
ATOM 638 O O . SER A 1 80 ? 22.694 -1.773 -19.768 1.00 54.69 80 SER A O 1
ATOM 640 N N . VAL A 1 81 ? 21.733 -2.419 -21.703 1.00 60.09 81 VAL A N 1
ATOM 641 C CA . VAL A 1 81 ? 20.720 -1.359 -21.709 1.00 60.09 81 VAL A CA 1
ATOM 642 C C . VAL A 1 81 ? 19.700 -1.686 -20.621 1.00 60.09 81 VAL A C 1
ATOM 644 O O . VAL A 1 81 ? 18.878 -2.591 -20.763 1.00 60.09 81 VAL A O 1
ATOM 647 N N . VAL A 1 82 ? 19.787 -0.982 -19.492 1.00 70.50 82 VAL A N 1
ATOM 648 C CA . VAL A 1 82 ? 18.812 -1.115 -18.409 1.00 70.50 82 VAL A CA 1
ATOM 649 C C . VAL A 1 82 ? 17.633 -0.207 -18.712 1.00 70.50 82 VAL A C 1
ATOM 651 O O . VAL A 1 82 ? 17.767 1.015 -18.717 1.00 70.50 82 VAL A O 1
ATOM 654 N N . SER A 1 83 ? 16.487 -0.828 -18.954 1.00 72.94 83 SER A N 1
ATOM 655 C CA . SER A 1 83 ? 15.218 -0.171 -19.221 1.00 72.94 83 SER A CA 1
ATOM 656 C C . SER A 1 83 ? 14.332 -0.308 -17.990 1.00 72.94 83 SER A C 1
ATOM 658 O O . SER A 1 83 ? 13.891 -1.414 -17.660 1.00 72.94 83 SER A O 1
ATOM 660 N N . CYS A 1 84 ? 14.090 0.802 -17.302 1.00 78.44 84 CYS A N 1
ATOM 661 C CA . CYS A 1 84 ? 13.241 0.866 -16.119 1.00 78.44 84 CYS A CA 1
ATOM 662 C C . CYS A 1 84 ? 11.858 1.404 -16.469 1.00 78.44 84 CYS A C 1
ATOM 664 O O . CYS A 1 84 ? 11.731 2.269 -17.327 1.00 78.44 84 CYS A O 1
ATOM 666 N N . LYS A 1 85 ? 10.826 0.902 -15.795 1.00 79.88 85 LYS A N 1
ATOM 667 C CA . LYS A 1 85 ? 9.453 1.409 -15.891 1.00 79.88 85 LYS A CA 1
ATOM 668 C C . LYS A 1 85 ? 8.850 1.553 -14.505 1.00 79.88 85 LYS A C 1
ATOM 670 O O . LYS A 1 85 ? 9.220 0.812 -13.589 1.00 79.88 85 LYS A O 1
ATOM 675 N N . ARG A 1 86 ? 7.878 2.454 -14.359 1.00 84.06 86 ARG A N 1
ATOM 676 C CA . ARG A 1 86 ? 7.096 2.527 -13.124 1.00 84.06 86 ARG A CA 1
ATOM 677 C C . ARG A 1 86 ? 6.008 1.458 -13.088 1.00 84.06 86 ARG A C 1
ATOM 679 O O . ARG A 1 86 ? 5.396 1.118 -14.096 1.00 84.06 86 ARG A O 1
ATOM 686 N N . THR A 1 87 ? 5.779 0.897 -11.909 1.00 86.50 87 THR A N 1
ATOM 687 C CA . THR A 1 87 ? 4.806 -0.161 -11.654 1.00 86.50 87 THR A CA 1
ATOM 688 C C . THR A 1 87 ? 4.063 0.099 -10.352 1.00 86.50 87 THR A C 1
ATOM 690 O O . THR A 1 87 ? 4.635 0.486 -9.339 1.00 86.50 87 THR A O 1
ATOM 693 N N . ASN A 1 88 ? 2.761 -0.164 -10.368 1.00 89.62 88 ASN A N 1
ATOM 694 C CA . ASN A 1 88 ? 1.888 -0.085 -9.198 1.00 89.62 88 ASN A CA 1
ATOM 695 C C . ASN A 1 88 ? 1.734 -1.440 -8.484 1.00 89.62 88 ASN A C 1
ATOM 697 O O . ASN A 1 88 ? 1.005 -1.540 -7.499 1.00 89.62 88 ASN A O 1
ATOM 701 N N . ARG A 1 89 ? 2.362 -2.508 -8.993 1.00 89.56 89 ARG A N 1
ATOM 702 C CA . ARG A 1 89 ? 2.079 -3.883 -8.560 1.00 89.56 89 ARG A CA 1
ATOM 703 C C . ARG A 1 89 ? 2.383 -4.108 -7.082 1.00 89.56 89 ARG A C 1
ATOM 705 O O . ARG A 1 89 ? 1.525 -4.614 -6.366 1.00 89.56 89 ARG A O 1
ATOM 712 N N . VAL A 1 90 ? 3.581 -3.730 -6.637 1.00 91.00 90 VAL A N 1
ATOM 713 C CA . VAL A 1 90 ? 4.009 -3.931 -5.243 1.00 91.00 90 VAL A CA 1
ATOM 714 C C . VAL A 1 90 ? 3.151 -3.097 -4.299 1.00 91.00 90 VAL A C 1
ATOM 716 O O . VAL A 1 90 ? 2.683 -3.626 -3.301 1.00 91.00 90 VAL A O 1
ATOM 719 N N . VAL A 1 91 ? 2.856 -1.842 -4.652 1.00 91.94 91 VAL A N 1
ATOM 720 C CA . VAL A 1 91 ? 1.969 -0.966 -3.868 1.00 91.94 91 VAL A CA 1
ATOM 721 C C . VAL A 1 91 ? 0.594 -1.610 -3.684 1.00 91.94 91 VAL A C 1
ATOM 723 O O . VAL A 1 91 ? 0.093 -1.691 -2.566 1.00 91.94 91 VAL A O 1
ATOM 726 N N . ARG A 1 92 ? 0.004 -2.136 -4.765 1.00 92.69 92 ARG A N 1
ATOM 727 C CA . ARG A 1 92 ? -1.309 -2.799 -4.739 1.00 92.69 92 ARG A CA 1
ATOM 728 C C . ARG A 1 92 ? -1.314 -4.095 -3.929 1.00 92.69 92 ARG A C 1
ATOM 730 O O . ARG A 1 92 ? -2.305 -4.385 -3.262 1.00 92.69 92 ARG A O 1
ATOM 737 N N . ASP A 1 93 ? -0.224 -4.858 -3.973 1.00 92.81 93 ASP A N 1
ATOM 738 C CA . ASP A 1 93 ? -0.038 -6.007 -3.087 1.00 92.81 93 ASP A CA 1
ATOM 739 C C . ASP A 1 93 ? 0.094 -5.537 -1.628 1.00 92.81 93 ASP A C 1
ATOM 741 O O . ASP A 1 93 ? -0.538 -6.103 -0.748 1.00 92.81 93 ASP A O 1
ATOM 745 N N . TYR A 1 94 ? 0.828 -4.462 -1.341 1.00 92.62 94 TYR A N 1
ATOM 746 C CA . TYR A 1 94 ? 0.992 -3.974 0.030 1.00 92.62 94 TYR A CA 1
ATOM 747 C C . TYR A 1 94 ? -0.322 -3.520 0.671 1.00 92.62 94 TYR A C 1
ATOM 749 O O . TYR A 1 94 ? -0.603 -3.906 1.804 1.00 92.62 94 TYR A O 1
ATOM 757 N N . ILE A 1 95 ? -1.158 -2.779 -0.064 1.00 92.88 95 ILE A N 1
ATOM 758 C CA . ILE A 1 95 ? -2.460 -2.297 0.431 1.00 92.88 95 ILE A CA 1
ATOM 759 C C . ILE A 1 95 ? -3.560 -3.376 0.440 1.00 92.88 95 ILE A C 1
ATOM 761 O O . ILE A 1 95 ? -4.711 -3.092 0.760 1.00 92.88 95 ILE A O 1
ATOM 765 N N . GLY A 1 96 ? -3.244 -4.627 0.084 1.00 90.88 96 GLY A N 1
ATOM 766 C CA . GLY A 1 96 ? -4.153 -5.765 0.251 1.00 90.88 96 GLY A CA 1
ATOM 767 C C . GLY A 1 96 ? -5.242 -5.920 -0.817 1.00 90.88 96 GLY A C 1
ATOM 768 O O . GLY A 1 96 ? -6.016 -6.880 -0.763 1.00 90.88 96 GLY A O 1
ATOM 769 N N . VAL A 1 97 ? -5.310 -5.032 -1.815 1.00 90.69 97 VAL A N 1
ATOM 770 C CA . VAL A 1 97 ? -6.403 -5.008 -2.813 1.00 90.69 97 VAL A CA 1
ATOM 771 C C . VAL A 1 97 ? -6.323 -6.146 -3.830 1.00 90.69 97 VAL A C 1
ATOM 773 O O . VAL A 1 97 ? -7.311 -6.466 -4.488 1.00 90.69 97 VAL A O 1
ATOM 776 N N . THR A 1 98 ? -5.160 -6.783 -3.961 1.00 88.56 98 THR A N 1
ATOM 777 C CA . THR A 1 98 ? -4.954 -7.974 -4.803 1.00 88.56 98 THR A CA 1
ATOM 778 C C . THR A 1 98 ? -5.202 -9.285 -4.048 1.00 88.56 98 THR A C 1
ATOM 780 O O . THR A 1 98 ? -5.049 -10.365 -4.620 1.00 88.56 98 THR A O 1
ATOM 783 N N . GLY A 1 99 ? -5.559 -9.212 -2.759 1.00 89.38 99 GLY A N 1
ATOM 784 C CA . GLY A 1 99 ? -5.676 -10.373 -1.873 1.00 89.38 99 GLY A CA 1
ATOM 785 C C . GLY A 1 99 ? -4.331 -10.936 -1.397 1.00 89.38 99 GLY A C 1
ATOM 786 O O . GLY A 1 99 ? -4.302 -12.006 -0.789 1.00 89.38 99 GLY A O 1
ATOM 787 N N . LYS A 1 100 ? -3.223 -10.237 -1.662 1.00 90.00 100 LYS A N 1
ATOM 788 C CA . LYS A 1 100 ? -1.877 -10.534 -1.149 1.00 90.00 100 LYS A CA 1
ATOM 789 C C . LYS A 1 100 ? -1.413 -9.398 -0.245 1.00 90.00 100 LYS A C 1
ATOM 791 O O . LYS A 1 100 ? -1.987 -8.325 -0.313 1.00 90.00 100 LYS A O 1
ATOM 796 N N . GLY A 1 101 ? -0.383 -9.647 0.562 1.00 89.31 101 GLY A N 1
ATOM 797 C CA . GLY A 1 101 ? 0.296 -8.621 1.354 1.00 89.31 101 GLY A CA 1
ATOM 798 C C . GLY A 1 101 ? -0.237 -8.413 2.780 1.00 89.31 101 GLY A C 1
ATOM 799 O O . GLY A 1 101 ? -1.121 -9.145 3.233 1.00 89.31 101 GLY A O 1
ATOM 800 N N . PRO A 1 102 ? 0.348 -7.446 3.506 1.00 90.50 102 PRO A N 1
ATOM 801 C CA . PRO A 1 102 ? 0.155 -7.247 4.942 1.00 90.50 102 PRO A CA 1
ATOM 802 C C . PRO A 1 102 ? -1.239 -6.716 5.305 1.00 90.50 102 PRO A C 1
ATOM 804 O O . PRO A 1 102 ? -1.786 -7.098 6.335 1.00 90.50 102 PRO A O 1
ATOM 807 N N . LEU A 1 103 ? -1.860 -5.899 4.445 1.00 92.69 103 LEU A N 1
ATOM 808 C CA . LEU A 1 103 ? -3.147 -5.253 4.744 1.00 92.69 103 LEU A CA 1
ATOM 809 C C . LEU A 1 103 ? -4.381 -6.115 4.433 1.00 92.69 103 LEU A C 1
ATOM 811 O O . LEU A 1 103 ? -5.522 -5.674 4.593 1.00 92.69 103 LEU A O 1
ATOM 815 N N . VAL A 1 104 ? -4.197 -7.363 3.999 1.00 91.88 104 VAL A N 1
ATOM 816 C CA . VAL A 1 104 ? -5.316 -8.234 3.621 1.00 91.88 104 VAL A CA 1
ATOM 817 C C . VAL A 1 104 ? -6.265 -8.448 4.804 1.00 91.88 104 VAL A C 1
ATOM 819 O O . VAL A 1 104 ? -5.908 -9.017 5.837 1.00 91.88 104 VAL A O 1
ATOM 822 N N . ASN A 1 105 ? -7.524 -8.042 4.613 1.00 89.12 105 ASN A N 1
ATOM 823 C CA . ASN A 1 105 ? -8.588 -8.062 5.623 1.00 89.12 105 ASN A CA 1
ATOM 824 C C . ASN A 1 105 ? -8.312 -7.208 6.878 1.00 89.12 105 ASN A C 1
ATOM 826 O O . ASN A 1 105 ? -8.984 -7.429 7.887 1.00 89.12 105 ASN A O 1
ATOM 830 N N . LEU A 1 106 ? -7.377 -6.250 6.843 1.00 90.00 106 LEU A N 1
ATOM 831 C 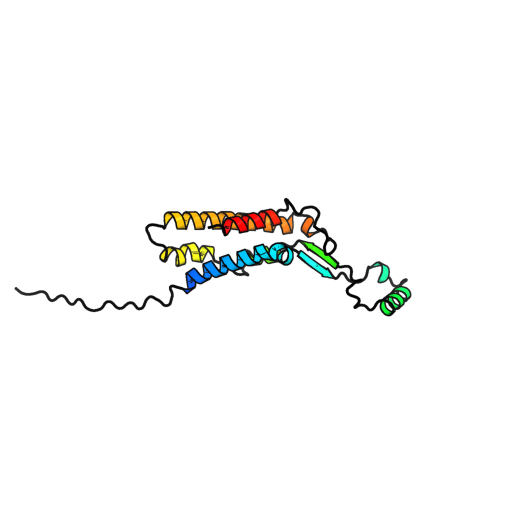CA . LEU A 1 106 ? -7.071 -5.405 8.002 1.00 90.00 106 LEU A CA 1
ATOM 832 C C . LEU A 1 106 ? -8.302 -4.619 8.473 1.00 90.00 106 LEU A C 1
ATOM 834 O O . LEU A 1 106 ? -8.655 -4.698 9.642 1.00 90.00 106 LEU A O 1
ATOM 838 N N . GLU A 1 107 ? -9.032 -3.979 7.560 1.00 87.62 107 GLU A N 1
ATOM 839 C CA . GLU A 1 107 ? -10.249 -3.209 7.870 1.00 87.62 107 GLU A CA 1
ATOM 840 C C . GLU A 1 107 ? -11.309 -4.048 8.609 1.00 87.62 107 GLU A C 1
ATOM 842 O O . GLU A 1 107 ? -11.873 -3.636 9.621 1.00 87.62 107 GLU A O 1
ATOM 847 N N . LYS A 1 108 ? -11.513 -5.304 8.183 1.00 87.56 108 LYS A N 1
ATOM 848 C CA . LYS A 1 108 ? -12.429 -6.234 8.866 1.00 87.56 108 LYS A CA 1
ATOM 849 C C . LYS A 1 108 ? -11.958 -6.590 10.275 1.00 87.56 108 LYS A C 1
ATOM 851 O O . LYS A 1 108 ? -12.792 -6.910 11.119 1.00 87.56 108 LYS A O 1
ATOM 856 N N . LYS A 1 109 ? -10.642 -6.624 10.509 1.00 87.94 109 LYS A N 1
ATOM 857 C CA . LYS A 1 109 ? -10.056 -6.896 11.827 1.00 87.94 109 LYS A CA 1
ATOM 858 C C . LYS A 1 109 ? -10.146 -5.667 12.728 1.00 87.94 109 LYS A C 1
ATOM 860 O O . LYS A 1 109 ? -10.497 -5.846 13.889 1.00 87.94 109 LYS A O 1
ATOM 865 N N . LEU A 1 110 ? -9.924 -4.465 12.191 1.00 87.44 110 LEU A N 1
ATOM 866 C CA . LEU A 1 110 ? -10.109 -3.201 12.906 1.00 87.44 110 LEU A CA 1
ATOM 867 C C . LEU A 1 110 ? -11.545 -3.111 13.447 1.00 87.44 110 LEU A C 1
ATOM 869 O O . LEU A 1 110 ? -11.765 -3.168 14.654 1.00 87.44 110 LEU A O 1
ATOM 873 N N . LEU A 1 111 ? -12.536 -3.177 12.556 1.00 86.44 111 LEU A N 1
ATOM 874 C CA . LEU A 1 111 ? -13.951 -3.008 12.910 1.00 86.44 111 LEU A CA 1
ATOM 875 C C . LEU A 1 111 ? -14.537 -4.093 13.828 1.00 86.44 111 LEU A C 1
ATOM 877 O O . LEU A 1 111 ? -15.617 -3.896 14.376 1.00 86.44 111 LEU A O 1
ATOM 881 N N . LYS A 1 112 ? -13.889 -5.257 13.962 1.00 85.19 112 LYS A N 1
ATOM 882 C CA . LYS A 1 112 ? -14.418 -6.374 14.766 1.00 85.19 112 LYS A CA 1
ATOM 883 C C . LYS A 1 112 ? -13.574 -6.697 15.985 1.00 85.19 112 LYS A C 1
ATOM 885 O O . LYS A 1 112 ? -14.104 -6.789 17.076 1.00 85.19 112 LYS A O 1
ATOM 890 N N . LYS A 1 113 ? -12.283 -6.947 15.788 1.00 83.50 113 LYS A N 1
ATOM 891 C CA . LYS A 1 113 ? -11.408 -7.540 16.808 1.00 83.50 113 LYS A CA 1
ATOM 892 C C . LYS A 1 113 ? -10.702 -6.476 17.635 1.00 83.50 113 LYS A C 1
ATOM 894 O O . LYS A 1 113 ? -10.580 -6.631 18.842 1.00 83.50 113 LYS A O 1
ATOM 899 N N . VAL A 1 114 ? -10.238 -5.414 16.979 1.00 84.00 114 VAL A N 1
ATOM 900 C CA . VAL A 1 114 ? -9.511 -4.326 17.647 1.00 84.00 114 VAL A CA 1
ATOM 901 C C . VAL A 1 114 ? -10.490 -3.407 18.371 1.00 84.00 114 VAL A C 1
ATOM 903 O O . VAL A 1 114 ? -10.234 -3.053 19.511 1.00 84.00 114 VAL A O 1
ATOM 906 N N . CYS A 1 115 ? -11.656 -3.126 17.779 1.00 86.44 115 CYS A N 1
ATOM 907 C CA . CYS A 1 115 ? -12.720 -2.347 18.422 1.00 86.44 115 CYS A CA 1
ATOM 908 C C . CYS A 1 115 ? -13.136 -2.878 19.810 1.00 86.44 115 CYS A C 1
ATOM 910 O O . CYS A 1 115 ? -13.429 -2.085 20.696 1.00 86.44 115 CYS A O 1
ATOM 912 N N . GLU A 1 116 ? -13.146 -4.200 20.023 1.00 86.50 116 GLU A N 1
ATOM 913 C CA . GLU A 1 116 ? -13.483 -4.815 21.322 1.00 86.50 116 GLU A CA 1
ATOM 914 C C . GLU A 1 116 ? -12.434 -4.538 22.418 1.00 86.50 116 GLU A C 1
ATOM 916 O O . GLU A 1 116 ? -12.708 -4.754 23.596 1.00 86.50 116 GLU A O 1
ATOM 921 N N . GLN A 1 117 ? -11.240 -4.080 22.032 1.00 84.88 117 GLN A N 1
ATOM 922 C CA . GLN A 1 117 ? -10.099 -3.818 22.916 1.00 84.88 117 GLN A CA 1
ATOM 923 C C . GLN A 1 117 ? -9.890 -2.322 23.181 1.00 84.88 117 GLN A C 1
ATOM 925 O O . GLN A 1 117 ? -9.030 -1.953 23.979 1.00 84.88 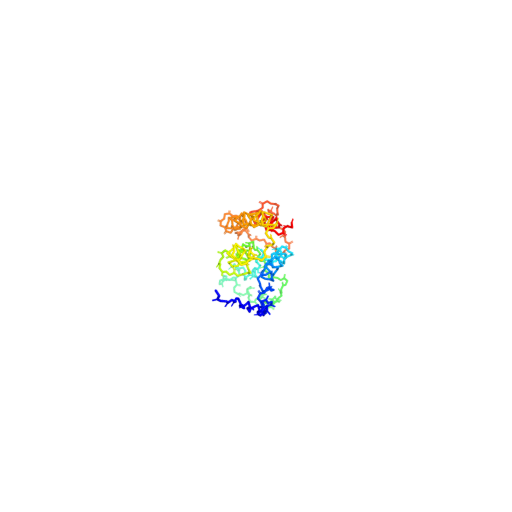117 GLN A O 1
ATOM 930 N N . VAL A 1 118 ? -10.654 -1.462 22.508 1.00 86.38 118 VAL A N 1
ATOM 931 C CA . VAL A 1 118 ? -10.586 -0.012 22.686 1.00 86.38 118 VAL A CA 1
ATOM 932 C C . VAL A 1 118 ? -11.363 0.371 23.941 1.00 86.38 118 VAL A C 1
ATOM 934 O O . VAL A 1 118 ? -12.458 -0.135 24.190 1.00 86.38 118 VAL A O 1
ATOM 937 N N . ASP A 1 119 ? -10.784 1.272 24.731 1.00 89.19 119 ASP A N 1
ATOM 938 C CA . ASP A 1 119 ? -11.452 1.867 25.886 1.00 89.19 119 ASP A CA 1
ATOM 939 C C . ASP A 1 119 ? -12.785 2.509 25.447 1.00 89.19 119 ASP A C 1
ATOM 941 O O . ASP A 1 119 ? -12.768 3.324 24.519 1.00 89.19 119 ASP A O 1
ATOM 945 N N . PRO A 1 120 ? -13.929 2.174 26.077 1.00 89.25 120 PRO A N 1
ATOM 946 C CA . PRO A 1 120 ? -15.224 2.772 25.764 1.00 89.25 120 PRO A CA 1
ATOM 947 C C . PRO A 1 120 ? -15.222 4.301 25.705 1.00 89.25 120 PRO A C 1
ATOM 949 O O . PRO A 1 120 ? -15.959 4.867 24.899 1.00 89.25 120 PRO A O 1
ATOM 952 N N . ASP A 1 121 ? -14.385 4.954 26.514 1.00 93.12 121 ASP A N 1
ATOM 953 C CA . ASP A 1 121 ? -14.285 6.415 26.561 1.00 93.12 121 ASP A CA 1
ATOM 954 C C . ASP A 1 121 ? -13.551 7.008 25.337 1.00 93.12 121 ASP A C 1
ATOM 956 O O . ASP A 1 121 ? -13.674 8.200 25.071 1.00 93.12 121 ASP A O 1
ATOM 960 N N . ASN A 1 122 ? -12.838 6.180 24.560 1.00 91.19 122 ASN A N 1
ATOM 961 C CA . ASN A 1 122 ? -12.066 6.568 23.369 1.00 91.19 122 ASN A CA 1
ATOM 962 C C . ASN A 1 122 ? -12.618 5.959 22.061 1.00 91.19 122 ASN A C 1
ATOM 964 O O . ASN A 1 122 ? -11.949 5.988 21.025 1.00 91.19 122 ASN A O 1
ATOM 968 N N . LEU A 1 123 ? -13.819 5.369 22.084 1.00 89.75 123 LEU A N 1
ATOM 969 C CA . LEU A 1 123 ? -14.393 4.705 20.906 1.00 89.75 123 LEU A CA 1
ATOM 970 C C . LEU A 1 123 ? -14.658 5.667 19.742 1.00 89.75 123 LEU A C 1
ATOM 972 O O . LEU A 1 123 ? -14.440 5.291 18.592 1.00 89.75 123 LEU A O 1
ATOM 976 N N . ASP A 1 124 ? -15.099 6.892 20.026 1.00 92.25 124 ASP A N 1
ATOM 977 C CA . ASP A 1 124 ? -15.382 7.891 18.989 1.00 92.25 124 ASP A CA 1
ATOM 978 C C . ASP A 1 124 ? -14.105 8.277 18.223 1.00 92.25 124 ASP A C 1
ATOM 980 O O . ASP A 1 124 ? -14.094 8.278 16.989 1.00 92.25 124 ASP A O 1
ATOM 984 N N . ASP A 1 125 ? -13.003 8.505 18.944 1.00 91.75 125 ASP A N 1
ATOM 985 C CA . ASP A 1 125 ? -11.691 8.796 18.355 1.00 91.75 125 ASP A CA 1
ATOM 986 C C . ASP A 1 125 ? -11.178 7.610 17.530 1.00 91.75 125 ASP A C 1
ATOM 988 O O . ASP A 1 125 ? -10.682 7.782 16.414 1.00 91.75 125 ASP A O 1
ATOM 992 N N . TYR A 1 126 ? -11.362 6.386 18.033 1.00 90.88 126 TYR A N 1
ATOM 993 C CA . TYR A 1 126 ? -11.006 5.174 17.303 1.00 90.88 126 TYR A CA 1
ATOM 994 C C . TYR A 1 126 ? -11.773 5.036 15.984 1.00 90.88 126 TYR A C 1
ATOM 996 O O . TYR A 1 126 ? -11.166 4.769 14.946 1.00 90.88 126 TYR A O 1
ATOM 1004 N N . PHE A 1 127 ? -13.096 5.225 15.990 1.00 91.44 127 PHE A N 1
ATOM 1005 C CA . PHE A 1 127 ? -13.887 5.135 14.762 1.00 91.44 127 PHE A CA 1
ATOM 1006 C C . PHE A 1 127 ? -13.530 6.237 13.767 1.00 91.44 127 PHE A C 1
ATOM 1008 O O . PHE A 1 127 ? -13.440 5.950 12.574 1.00 91.44 127 PHE A O 1
ATOM 1015 N N . SER A 1 128 ? -13.251 7.450 14.246 1.00 92.69 128 SER A N 1
ATOM 1016 C CA . SER A 1 128 ? -12.753 8.551 13.416 1.00 92.69 128 SER A CA 1
ATOM 1017 C C . SER A 1 128 ? -11.417 8.200 12.739 1.00 92.69 128 SER A C 1
ATOM 1019 O O . SER A 1 128 ? -11.247 8.393 11.530 1.00 92.69 128 SER A O 1
ATOM 1021 N N . ALA A 1 129 ? -10.486 7.593 13.484 1.00 90.69 129 ALA A N 1
ATOM 1022 C CA . ALA A 1 129 ? -9.206 7.135 12.947 1.00 90.69 129 ALA A CA 1
ATOM 1023 C C . ALA A 1 129 ? -9.378 5.995 11.926 1.00 90.69 129 ALA A C 1
ATOM 1025 O O . ALA A 1 129 ? -8.788 6.031 10.846 1.00 90.69 129 ALA A O 1
ATOM 1026 N N . VAL A 1 130 ? -10.227 5.003 12.221 1.00 91.88 130 VAL A N 1
ATOM 1027 C CA . VAL A 1 130 ? -10.523 3.895 11.294 1.00 91.88 130 VAL A CA 1
ATOM 1028 C C . VAL A 1 130 ? -11.203 4.396 10.021 1.00 91.88 130 VAL A C 1
ATOM 1030 O O . VAL A 1 130 ? -10.896 3.904 8.932 1.00 91.88 130 VAL A O 1
ATOM 1033 N N . GLU A 1 131 ? -12.104 5.372 10.123 1.00 92.38 131 GLU A N 1
ATOM 1034 C CA . GLU A 1 131 ? -12.745 5.990 8.965 1.00 92.38 131 GLU A CA 1
ATOM 1035 C C . GLU A 1 131 ? -11.718 6.726 8.098 1.00 92.38 131 GLU A C 1
ATOM 1037 O O . GLU A 1 131 ? -11.656 6.480 6.893 1.00 92.38 131 GLU A O 1
ATOM 1042 N N . THR A 1 132 ? -10.863 7.550 8.708 1.00 93.19 132 THR A N 1
ATOM 1043 C CA . THR A 1 132 ? -9.791 8.277 8.007 1.00 93.19 132 THR A CA 1
ATOM 1044 C C . THR A 1 132 ? -8.843 7.312 7.293 1.00 93.19 132 THR A C 1
ATOM 1046 O O . THR A 1 132 ? -8.598 7.452 6.093 1.00 93.19 132 THR A O 1
ATOM 1049 N N . PHE A 1 133 ? -8.388 6.267 7.992 1.00 93.06 133 PHE A N 1
ATOM 1050 C CA . PHE A 1 133 ? -7.574 5.201 7.409 1.00 93.06 133 PHE A CA 1
ATOM 1051 C C . PHE A 1 133 ? -8.270 4.558 6.201 1.00 93.06 133 PHE A C 1
ATOM 1053 O O . PHE A 1 133 ? -7.668 4.391 5.140 1.00 93.06 133 PHE A O 1
ATOM 1060 N N . SER A 1 134 ? -9.556 4.225 6.333 1.00 93.00 134 SER A N 1
ATOM 1061 C CA . SER A 1 134 ? -10.327 3.564 5.273 1.00 93.00 134 SER A CA 1
ATOM 1062 C C . SER A 1 134 ? -10.519 4.470 4.052 1.00 93.00 134 SER A C 1
ATOM 1064 O O . SER A 1 134 ? -10.384 4.009 2.915 1.00 93.00 134 SER A O 1
ATOM 1066 N N . GLN A 1 135 ? -10.779 5.764 4.263 1.00 94.75 135 GLN A N 1
ATOM 1067 C CA . GLN A 1 135 ? -10.905 6.760 3.197 1.00 94.75 135 GLN A CA 1
ATOM 1068 C C . GLN A 1 135 ? -9.590 6.926 2.422 1.00 94.75 135 GLN A C 1
ATOM 1070 O O . GLN A 1 135 ? -9.580 6.850 1.188 1.00 94.75 135 GLN A O 1
ATOM 1075 N N . GLU A 1 136 ? -8.469 7.088 3.126 1.00 95.19 136 GLU A N 1
ATOM 1076 C CA . GLU A 1 136 ? -7.163 7.259 2.489 1.00 95.19 136 GLU A CA 1
ATOM 1077 C C . GLU A 1 136 ? -6.678 5.969 1.802 1.00 95.19 136 GLU A C 1
ATOM 1079 O O . GLU A 1 136 ? -6.150 6.024 0.689 1.00 95.19 136 GLU A O 1
ATOM 1084 N N . MET A 1 137 ? -6.955 4.783 2.357 1.00 94.06 137 MET A N 1
ATOM 1085 C CA . MET A 1 137 ? -6.671 3.508 1.679 1.00 94.06 137 MET A CA 1
ATOM 1086 C C . MET A 1 137 ? -7.521 3.303 0.420 1.00 94.06 137 MET A C 1
ATOM 1088 O O . MET A 1 137 ? -7.015 2.830 -0.605 1.00 94.06 137 MET A O 1
ATOM 1092 N N . ALA A 1 138 ? -8.797 3.696 0.443 1.00 94.44 138 ALA A N 1
ATOM 1093 C CA . ALA A 1 138 ? -9.651 3.657 -0.743 1.00 94.44 138 ALA A CA 1
ATOM 1094 C C . ALA A 1 138 ? -9.130 4.596 -1.845 1.00 94.44 138 ALA A C 1
ATOM 1096 O O . ALA A 1 138 ? -9.075 4.221 -3.024 1.00 94.44 138 ALA A O 1
ATOM 1097 N N . LYS A 1 139 ? -8.677 5.792 -1.461 1.00 95.25 139 LYS A N 1
ATOM 1098 C CA . LYS A 1 139 ? -8.044 6.768 -2.353 1.00 95.25 139 LYS A CA 1
ATOM 1099 C C . LYS A 1 139 ? -6.729 6.238 -2.931 1.00 95.25 139 LYS A C 1
ATOM 1101 O O . LYS A 1 139 ? -6.568 6.251 -4.153 1.00 95.25 139 LYS A O 1
ATOM 1106 N N . ALA A 1 140 ? -5.848 5.668 -2.107 1.00 94.38 140 ALA A N 1
ATOM 1107 C CA . ALA A 1 140 ? -4.611 5.020 -2.549 1.00 94.38 140 ALA A CA 1
ATOM 1108 C C . ALA A 1 140 ? -4.871 3.864 -3.534 1.00 94.38 140 ALA A C 1
ATOM 1110 O O . ALA A 1 140 ? -4.164 3.710 -4.534 1.00 94.38 140 ALA A O 1
ATOM 1111 N N . ASN A 1 141 ? -5.921 3.066 -3.314 1.00 94.38 141 ASN A N 1
ATOM 1112 C CA . ASN A 1 141 ? -6.322 2.015 -4.251 1.00 94.38 141 ASN A CA 1
ATOM 1113 C C . ASN A 1 141 ? -6.741 2.585 -5.616 1.00 94.38 141 ASN A C 1
ATOM 1115 O O . ASN A 1 141 ? -6.270 2.101 -6.647 1.00 94.38 141 ASN A O 1
ATOM 1119 N N . SER A 1 142 ? -7.594 3.611 -5.630 1.00 93.81 142 SER A N 1
ATOM 1120 C CA . SER A 1 142 ? -8.060 4.249 -6.869 1.00 93.81 142 SER A CA 1
ATOM 1121 C C . SER A 1 142 ? -6.903 4.863 -7.667 1.00 93.81 142 SER A C 1
ATOM 1123 O O . SER A 1 142 ? -6.733 4.596 -8.860 1.00 93.81 142 SER A O 1
ATOM 1125 N N . LEU A 1 143 ? -6.049 5.624 -6.983 1.00 93.00 143 LEU A N 1
ATOM 1126 C CA . LEU A 1 143 ? -4.892 6.288 -7.576 1.00 93.00 143 LEU A CA 1
ATOM 1127 C C . LEU A 1 143 ? -3.864 5.276 -8.093 1.00 93.00 143 LEU A C 1
ATOM 1129 O O . LEU A 1 143 ? -3.440 5.359 -9.243 1.00 93.00 143 LEU A O 1
ATOM 1133 N N . SER A 1 144 ? -3.540 4.244 -7.306 1.00 91.06 144 SER A N 1
ATOM 1134 C CA . SER A 1 144 ? -2.627 3.188 -7.755 1.00 91.06 144 SER A CA 1
ATOM 1135 C C . SER A 1 144 ? -3.184 2.412 -8.948 1.00 91.06 144 SER A C 1
ATOM 1137 O O . SER A 1 144 ? -2.425 2.084 -9.855 1.00 91.06 144 SER A O 1
ATOM 1139 N N . TYR A 1 145 ? -4.489 2.117 -8.999 1.00 89.94 145 TYR A N 1
ATOM 1140 C CA . TYR A 1 145 ? -5.112 1.472 -10.160 1.00 89.94 145 TYR A CA 1
ATOM 1141 C C . TYR A 1 145 ? -4.967 2.331 -11.420 1.00 89.94 145 TYR A C 1
ATOM 1143 O O . TYR A 1 145 ? -4.545 1.833 -12.468 1.00 89.94 145 TYR A O 1
ATOM 1151 N N . THR A 1 146 ? -5.253 3.626 -11.292 1.00 88.25 146 THR A N 1
ATOM 1152 C CA . THR A 1 146 ? -5.146 4.608 -12.377 1.00 88.25 146 THR A CA 1
ATOM 1153 C C . THR A 1 146 ? -3.699 4.730 -12.859 1.00 88.25 146 THR A C 1
ATOM 1155 O O . THR A 1 146 ? -3.451 4.675 -14.061 1.00 88.25 146 THR A O 1
ATOM 1158 N N . ALA A 1 147 ? -2.723 4.730 -11.947 1.00 85.44 147 ALA A N 1
ATOM 1159 C CA . ALA A 1 147 ? -1.297 4.749 -12.283 1.00 85.44 147 ALA A CA 1
ATOM 1160 C C . ALA A 1 147 ? -0.845 3.554 -13.149 1.00 85.44 147 ALA A C 1
ATOM 1162 O O . ALA A 1 147 ? 0.070 3.670 -13.955 1.00 85.44 147 ALA A O 1
ATOM 1163 N N . GLY A 1 148 ? -1.472 2.382 -12.995 1.00 79.25 148 GLY A N 1
ATOM 1164 C CA . GLY A 1 148 ? -1.129 1.197 -13.793 1.00 79.25 148 GLY A CA 1
ATOM 1165 C C . GLY A 1 148 ? -1.945 1.015 -15.071 1.00 79.25 148 GLY A C 1
ATOM 1166 O O . GLY A 1 148 ? -1.646 0.107 -15.841 1.00 79.25 148 GLY A O 1
ATOM 1167 N N . THR A 1 149 ? -3.003 1.804 -15.273 1.00 77.50 149 THR A N 1
ATOM 1168 C CA . THR A 1 149 ? -3.939 1.636 -16.402 1.00 77.50 149 THR A CA 1
ATOM 1169 C C . THR A 1 149 ? -4.043 2.864 -17.300 1.00 77.50 149 THR A C 1
ATOM 1171 O O . THR A 1 149 ? -4.342 2.711 -18.482 1.00 77.50 149 THR A O 1
ATOM 1174 N N . ALA A 1 150 ? -3.787 4.058 -16.764 1.00 63.66 150 ALA A N 1
ATOM 1175 C CA . ALA A 1 150 ? -3.978 5.338 -17.437 1.00 63.66 150 ALA A CA 1
ATOM 1176 C C . ALA A 1 150 ? -2.735 6.248 -17.417 1.00 63.66 150 ALA A C 1
ATOM 1178 O O . ALA A 1 150 ? -2.616 7.087 -18.308 1.00 63.66 150 ALA A O 1
ATOM 1179 N N . ASP A 1 151 ? -1.793 6.080 -16.474 1.00 61.69 151 ASP A N 1
ATOM 1180 C CA . ASP A 1 151 ? -0.518 6.812 -16.532 1.00 61.69 151 ASP A CA 1
ATOM 1181 C C . ASP A 1 151 ? 0.423 6.175 -17.559 1.00 61.69 151 ASP A C 1
ATOM 1183 O O . ASP A 1 151 ? 0.920 5.053 -17.392 1.00 61.69 151 ASP A O 1
ATOM 1187 N N . PHE A 1 152 ? 0.728 6.941 -18.608 1.00 56.31 152 PHE A N 1
ATOM 1188 C CA . PHE A 1 152 ? 1.738 6.597 -19.611 1.00 56.31 152 PHE A CA 1
ATOM 1189 C C . PHE A 1 152 ? 3.148 6.445 -19.010 1.00 56.31 152 PHE A C 1
ATOM 1191 O O . PHE A 1 152 ? 4.015 5.867 -19.657 1.00 56.31 152 PHE A O 1
ATOM 1198 N N . ASP A 1 153 ? 3.381 6.870 -17.764 1.00 55.53 153 ASP A N 1
ATOM 1199 C CA . ASP A 1 153 ? 4.639 6.645 -17.034 1.00 55.53 153 ASP A CA 1
ATOM 1200 C C . ASP A 1 153 ? 4.911 5.161 -16.733 1.00 55.53 153 ASP A C 1
ATOM 1202 O O . ASP A 1 153 ? 6.061 4.756 -16.576 1.00 55.53 153 ASP A O 1
ATOM 1206 N N . SER A 1 154 ? 3.870 4.324 -16.691 1.00 53.75 154 SER A N 1
ATOM 1207 C CA . SER A 1 154 ? 4.026 2.864 -16.600 1.00 53.75 154 SER A CA 1
ATOM 1208 C C . SER A 1 154 ? 4.387 2.206 -17.943 1.00 53.75 154 SER A C 1
ATOM 1210 O O . SER A 1 154 ? 4.821 1.050 -17.985 1.00 53.75 154 SER A O 1
ATOM 1212 N N . VAL A 1 155 ? 4.219 2.948 -19.044 1.00 54.88 155 VAL A N 1
ATOM 1213 C CA . VAL A 1 155 ? 4.455 2.513 -20.430 1.00 54.88 155 VAL A CA 1
ATOM 1214 C C . VAL A 1 155 ? 5.779 3.068 -20.969 1.00 54.88 155 VAL A C 1
ATOM 1216 O O . VAL A 1 155 ? 6.429 2.424 -21.793 1.00 54.88 155 VAL A O 1
ATOM 1219 N N . ASN A 1 156 ? 6.202 4.238 -20.486 1.00 61.56 156 ASN A N 1
ATOM 1220 C CA . ASN A 1 156 ? 7.448 4.884 -20.868 1.00 61.56 156 ASN A CA 1
ATOM 1221 C C . ASN A 1 156 ? 8.623 4.291 -20.089 1.00 61.56 156 ASN A C 1
ATOM 1223 O O . ASN A 1 156 ? 8.702 4.380 -18.864 1.00 61.56 156 ASN A O 1
ATOM 1227 N N . ASN A 1 157 ? 9.558 3.701 -20.826 1.00 69.56 157 ASN A N 1
ATOM 1228 C CA . ASN A 1 157 ? 10.812 3.243 -20.258 1.00 69.56 157 ASN A CA 1
ATOM 1229 C C . ASN A 1 157 ? 11.780 4.420 -20.076 1.00 69.56 157 ASN A C 1
ATOM 1231 O O . ASN A 1 157 ? 11.898 5.261 -20.967 1.00 69.56 157 ASN A O 1
ATOM 1235 N N . PHE A 1 158 ? 12.511 4.439 -18.967 1.00 70.75 158 PHE A N 1
ATOM 1236 C CA . PHE A 1 158 ? 13.572 5.405 -18.678 1.00 70.75 158 PHE A CA 1
ATOM 1237 C C . PHE A 1 158 ? 14.881 4.691 -18.322 1.00 70.75 158 PHE A C 1
ATOM 1239 O O . PHE A 1 158 ? 14.886 3.514 -17.936 1.00 70.75 158 PHE A O 1
ATOM 1246 N N . ALA A 1 159 ? 16.009 5.385 -18.489 1.00 66.25 159 ALA A N 1
ATOM 1247 C CA . ALA A 1 159 ? 17.312 4.833 -18.147 1.00 66.25 159 ALA A CA 1
ATOM 1248 C C . ALA A 1 159 ? 17.487 4.754 -16.624 1.00 66.25 159 ALA A C 1
ATOM 1250 O O . ALA A 1 159 ? 16.998 5.589 -15.864 1.00 66.25 159 ALA A O 1
ATOM 1251 N N . LYS A 1 160 ? 18.224 3.746 -16.152 1.00 64.88 160 LYS A N 1
ATOM 1252 C CA . LYS A 1 160 ? 18.511 3.600 -14.721 1.00 64.88 160 LYS A CA 1
ATOM 1253 C C . LYS A 1 160 ? 19.285 4.817 -14.195 1.00 64.88 160 LYS A C 1
ATOM 1255 O O . LYS A 1 160 ? 20.416 5.047 -14.611 1.00 64.88 160 LYS A O 1
ATOM 1260 N N . GLY A 1 161 ? 18.712 5.517 -13.217 1.00 63.44 161 GLY A N 1
ATOM 1261 C CA . GLY A 1 161 ? 19.310 6.708 -12.602 1.00 63.44 161 GLY A CA 1
ATOM 1262 C C . GLY A 1 161 ? 18.822 8.034 -13.191 1.00 63.44 161 GLY A C 1
ATOM 1263 O O . GLY A 1 161 ? 19.196 9.081 -12.673 1.00 63.44 161 GLY A O 1
ATOM 1264 N N . GLU A 1 162 ? 17.974 7.998 -14.221 1.00 61.59 162 GLU A N 1
ATOM 1265 C CA . GLU A 1 162 ? 17.210 9.163 -14.662 1.00 61.59 162 GLU A CA 1
ATOM 1266 C C . GLU A 1 162 ? 15.867 9.203 -13.926 1.00 61.59 162 GLU A C 1
ATOM 1268 O O . GLU A 1 162 ? 15.166 8.193 -13.835 1.00 61.59 162 GLU A O 1
ATOM 1273 N N . ALA A 1 163 ? 15.523 10.373 -13.386 1.00 56.38 163 ALA A N 1
ATOM 1274 C CA . ALA A 1 163 ? 14.200 10.641 -12.839 1.00 56.38 163 ALA A CA 1
ATOM 1275 C C . ALA A 1 163 ? 13.162 10.564 -13.965 1.00 56.38 163 ALA A C 1
ATOM 1277 O O . ALA A 1 163 ? 13.372 11.115 -15.051 1.00 56.38 163 ALA A O 1
ATOM 1278 N N . SER A 1 164 ? 12.029 9.900 -13.723 1.00 57.00 164 SER A N 1
ATOM 1279 C CA . SER A 1 164 ? 10.933 9.937 -14.695 1.00 57.00 164 SER A CA 1
ATOM 1280 C C . SER A 1 164 ? 10.412 11.376 -14.796 1.00 57.00 164 SER A C 1
ATOM 1282 O O . SER A 1 164 ? 10.298 12.066 -13.782 1.00 57.00 164 SER A O 1
ATOM 1284 N N . VAL A 1 165 ? 10.043 11.810 -16.002 1.00 53.94 165 VAL A N 1
ATOM 1285 C CA . VAL A 1 165 ? 9.691 13.205 -16.337 1.00 53.94 165 VAL A CA 1
ATOM 1286 C C . VAL A 1 165 ? 8.526 13.778 -15.493 1.00 53.94 165 VAL A C 1
ATOM 1288 O O . VAL A 1 165 ? 8.353 14.991 -15.446 1.00 53.94 165 VAL A O 1
ATOM 1291 N N . ASN A 1 166 ? 7.776 12.940 -14.762 1.00 55.91 166 ASN A N 1
ATOM 1292 C CA . ASN A 1 166 ? 6.569 13.307 -14.006 1.00 55.91 166 ASN A CA 1
ATOM 1293 C C . ASN A 1 166 ? 6.623 12.946 -12.501 1.00 55.91 166 ASN A C 1
ATOM 1295 O O . ASN A 1 166 ? 5.619 12.570 -11.896 1.00 55.91 166 ASN A O 1
ATOM 1299 N N . GLU A 1 167 ? 7.790 13.058 -11.863 1.00 58.44 167 GLU A N 1
ATOM 1300 C CA . GLU A 1 167 ? 7.994 12.733 -10.437 1.00 58.44 167 GLU A CA 1
ATOM 1301 C C . GLU A 1 167 ? 7.135 13.512 -9.420 1.00 58.44 167 GLU A C 1
ATOM 1303 O O . GLU A 1 167 ? 7.046 13.088 -8.276 1.00 58.44 167 GLU A O 1
ATOM 1308 N N . GLY A 1 168 ? 6.485 14.619 -9.795 1.00 58.78 168 GLY A N 1
ATOM 1309 C CA . GLY A 1 168 ? 5.783 15.488 -8.836 1.00 58.78 168 GLY A CA 1
ATOM 1310 C C . GLY A 1 168 ? 4.283 15.230 -8.638 1.00 58.78 168 GLY A C 1
ATOM 1311 O O . GLY A 1 168 ? 3.787 15.431 -7.528 1.00 58.78 168 GLY A O 1
ATOM 1312 N N . ASP A 1 169 ? 3.577 14.790 -9.688 1.00 66.19 169 ASP A N 1
ATOM 1313 C CA . ASP A 1 169 ? 2.099 14.789 -9.746 1.00 66.19 169 ASP A CA 1
ATOM 1314 C C . ASP A 1 169 ? 1.482 13.487 -10.292 1.00 66.19 169 ASP A C 1
ATOM 1316 O O . ASP A 1 169 ? 0.269 13.413 -10.507 1.00 66.19 169 ASP A O 1
ATOM 1320 N N . SER A 1 170 ? 2.285 12.435 -10.491 1.00 82.81 170 SER A N 1
ATOM 1321 C CA . SER A 1 170 ? 1.766 11.141 -10.956 1.00 82.81 170 SER A CA 1
ATOM 1322 C C . SER A 1 170 ? 0.706 10.572 -10.004 1.00 82.81 170 SER A C 1
ATOM 1324 O O . SER A 1 170 ? 0.735 10.813 -8.790 1.00 82.81 170 SER A O 1
ATOM 1326 N N . ASN A 1 171 ? -0.215 9.751 -10.523 1.00 88.19 171 ASN A N 1
ATOM 1327 C CA . ASN A 1 171 ? -1.207 9.098 -9.666 1.00 88.19 171 ASN A CA 1
ATOM 1328 C C . ASN A 1 171 ? -0.533 8.184 -8.632 1.00 88.19 171 ASN A C 1
ATOM 1330 O O . ASN A 1 171 ? -1.065 7.975 -7.545 1.00 88.19 171 ASN A O 1
ATOM 1334 N N . LEU A 1 172 ? 0.658 7.662 -8.942 1.00 87.81 172 LEU A N 1
ATOM 1335 C CA . LEU A 1 172 ? 1.423 6.837 -8.017 1.00 87.81 172 LEU A CA 1
ATOM 1336 C C . LEU A 1 172 ? 1.934 7.668 -6.830 1.00 87.81 172 LEU A C 1
ATOM 1338 O O . LEU A 1 172 ? 1.731 7.264 -5.691 1.00 87.81 172 LEU A O 1
ATOM 1342 N N . GLU A 1 173 ? 2.469 8.869 -7.057 1.00 89.50 173 GLU A N 1
ATOM 1343 C CA . GLU A 1 173 ? 2.864 9.762 -5.955 1.00 89.50 173 GLU A CA 1
ATOM 1344 C C . GLU A 1 173 ? 1.673 10.282 -5.148 1.00 89.50 173 GLU A C 1
ATOM 1346 O O . GLU A 1 173 ? 1.748 10.423 -3.929 1.00 89.50 173 GLU A O 1
ATOM 1351 N N . GLN A 1 174 ? 0.525 10.508 -5.784 1.00 91.00 174 GLN A N 1
ATOM 1352 C CA . GLN A 1 174 ? -0.690 10.822 -5.034 1.00 91.00 174 GLN A CA 1
ATOM 1353 C C . GLN A 1 174 ? -1.143 9.629 -4.173 1.00 91.00 174 GLN A C 1
ATOM 1355 O O . GLN A 1 174 ? -1.612 9.826 -3.050 1.00 91.00 174 GLN A O 1
ATOM 1360 N N . ALA A 1 175 ? -0.970 8.391 -4.656 1.00 92.50 175 ALA A N 1
ATOM 1361 C CA . ALA A 1 175 ? -1.226 7.190 -3.863 1.00 92.50 175 ALA A CA 1
ATOM 1362 C C . ALA A 1 175 ? -0.251 7.072 -2.683 1.00 92.50 175 ALA A C 1
ATOM 1364 O O . ALA A 1 175 ? -0.676 6.705 -1.591 1.00 92.50 175 ALA A O 1
ATOM 1365 N N . ARG A 1 176 ? 1.025 7.434 -2.879 1.00 93.69 176 ARG A N 1
ATOM 1366 C CA . ARG A 1 176 ? 2.021 7.525 -1.804 1.00 93.69 176 ARG A CA 1
ATOM 1367 C C . ARG A 1 176 ? 1.561 8.467 -0.700 1.00 93.69 176 ARG A C 1
ATOM 1369 O O . ARG A 1 176 ? 1.516 8.061 0.454 1.00 93.69 176 ARG A O 1
ATOM 1376 N N . ARG A 1 177 ? 1.163 9.692 -1.061 1.00 94.00 177 ARG A N 1
ATOM 1377 C CA . ARG A 1 177 ? 0.681 10.694 -0.097 1.00 94.00 177 ARG A CA 1
ATOM 1378 C C . ARG A 1 177 ? -0.544 10.196 0.662 1.00 94.00 177 ARG A C 1
ATOM 1380 O O . ARG A 1 177 ? -0.607 10.364 1.868 1.00 94.00 177 ARG A O 1
ATOM 1387 N N . ALA A 1 178 ? -1.488 9.542 -0.014 1.00 94.12 178 ALA A N 1
ATOM 1388 C CA . ALA A 1 178 ? -2.643 8.947 0.659 1.00 94.12 178 ALA A CA 1
ATOM 1389 C C . ALA A 1 178 ? -2.227 7.859 1.670 1.00 94.12 178 ALA A C 1
ATOM 1391 O O . ALA A 1 178 ? -2.758 7.801 2.773 1.00 94.12 178 ALA A O 1
ATOM 1392 N N . ILE A 1 179 ? -1.232 7.029 1.338 1.00 93.88 179 ILE A N 1
ATOM 1393 C CA . ILE A 1 179 ? -0.683 6.048 2.286 1.00 93.88 179 ILE A CA 1
ATOM 1394 C C . ILE A 1 179 ? 0.004 6.743 3.469 1.00 93.88 179 ILE A C 1
ATOM 1396 O O . ILE A 1 179 ? -0.196 6.316 4.601 1.00 93.88 179 ILE A O 1
ATOM 1400 N N . GLU A 1 180 ? 0.762 7.814 3.225 1.00 94.44 180 GLU A N 1
ATOM 1401 C CA . GLU A 1 180 ? 1.390 8.623 4.278 1.00 94.44 180 GLU A CA 1
ATOM 1402 C C . GLU A 1 180 ? 0.346 9.255 5.209 1.00 94.44 180 GLU A C 1
ATOM 1404 O O . GLU A 1 180 ? 0.516 9.193 6.420 1.00 94.44 180 GLU A O 1
ATOM 1409 N N . GLU A 1 181 ? -0.748 9.815 4.680 1.00 93.25 181 GLU A N 1
ATOM 1410 C CA . GLU A 1 181 ? -1.843 10.351 5.503 1.00 93.25 181 GLU A CA 1
ATOM 1411 C C . GLU A 1 181 ? -2.546 9.254 6.317 1.00 93.25 181 GLU A C 1
ATOM 1413 O O . GLU A 1 181 ? -2.892 9.483 7.470 1.00 93.25 181 GLU A O 1
ATOM 1418 N N . ALA A 1 182 ? -2.713 8.050 5.763 1.00 91.06 182 ALA A N 1
ATOM 1419 C CA . ALA A 1 182 ? -3.382 6.947 6.455 1.00 91.06 182 ALA A CA 1
ATOM 1420 C C . ALA A 1 182 ? -2.611 6.415 7.674 1.00 91.06 182 ALA A C 1
ATOM 1422 O O . ALA A 1 182 ? -3.220 5.828 8.565 1.00 91.06 182 ALA A O 1
ATOM 1423 N N . ILE A 1 183 ? -1.283 6.568 7.695 1.00 89.25 183 ILE A N 1
ATOM 1424 C CA . ILE A 1 183 ? -0.421 6.111 8.798 1.00 89.25 183 ILE A CA 1
ATOM 1425 C C . ILE A 1 183 ? -0.029 7.236 9.758 1.00 89.25 183 ILE A C 1
ATOM 1427 O O . ILE A 1 183 ? 0.728 6.989 10.699 1.00 89.25 183 ILE A O 1
ATOM 1431 N N . LYS A 1 184 ? -0.501 8.468 9.527 1.00 81.94 184 LYS A N 1
ATOM 1432 C CA . LYS A 1 184 ? -0.281 9.553 10.481 1.00 81.94 184 LYS A CA 1
ATOM 1433 C C . LYS A 1 184 ? -1.084 9.299 11.763 1.00 81.94 184 LYS A C 1
ATOM 1435 O O . LYS A 1 184 ? -2.224 8.846 11.674 1.00 81.94 184 LYS A O 1
ATOM 1440 N N . PRO A 1 185 ? -0.475 9.565 12.931 1.00 56.31 185 PRO A N 1
ATOM 1441 C CA . PRO A 1 185 ? -1.132 9.436 14.226 1.00 56.31 185 PRO A CA 1
ATOM 1442 C C . PRO A 1 185 ? -2.221 10.490 14.440 1.00 56.31 185 PRO A C 1
ATOM 1444 O O . PRO A 1 185 ? -2.088 11.609 13.886 1.00 56.31 185 PRO A O 1
#